Protein AF-A0A1Q5TG43-F1 (afdb_monomer_lite)

Organism: NCBI:txid1316194

Sequence (198 aa):
MADHHSARKNAQILLKHRVPKDLRLKLKHARAARGMLQDLEDDIRLFIRQWNDKQVFLASEGLADAPEIEAEDSEDEIVFVGRNGQMHDAPERVQKLQQMRAQMNLHHERDGEKMVFESLVEDRAAGFGRWLVHSIASYYGLHTWSVTVGEPARREAYVGFRPPVPGSRAGLVTHPTCRAEELIKPGEELPQPLYAQV

Structure (mmCIF, N/CA/C/O backbone):
data_AF-A0A1Q5TG43-F1
#
_entry.id   AF-A0A1Q5TG43-F1
#
loop_
_atom_site.group_PDB
_atom_site.id
_atom_site.type_symbol
_atom_site.label_atom_id
_atom_site.label_alt_id
_atom_site.label_comp_id
_atom_site.label_asym_id
_atom_site.label_entity_id
_atom_site.label_seq_id
_atom_site.pdbx_PDB_ins_code
_atom_site.Cartn_x
_atom_site.Cartn_y
_atom_site.Cartn_z
_atom_site.occupancy
_atom_site.B_iso_or_equiv
_atom_site.auth_seq_id
_atom_site.auth_comp_id
_atom_site.auth_asym_id
_atom_site.auth_atom_id
_atom_site.pdbx_PDB_model_num
ATOM 1 N N . MET A 1 1 ? 18.134 -1.522 39.279 1.00 44.28 1 MET A N 1
ATOM 2 C CA . MET A 1 1 ? 18.170 -2.842 38.614 1.00 44.28 1 MET A CA 1
ATOM 3 C C . MET A 1 1 ? 17.413 -2.697 37.301 1.00 44.28 1 MET A C 1
ATOM 5 O O . MET A 1 1 ? 16.195 -2.739 37.328 1.00 44.28 1 MET A O 1
ATOM 9 N N . ALA A 1 2 ? 18.103 -2.377 36.202 1.00 47.56 2 ALA A N 1
ATOM 10 C CA . ALA A 1 2 ? 17.472 -2.043 34.922 1.00 47.56 2 ALA A CA 1
ATOM 11 C C . ALA A 1 2 ? 17.477 -3.249 33.960 1.00 47.56 2 ALA A C 1
ATOM 13 O O . ALA A 1 2 ? 18.530 -3.723 33.544 1.00 47.56 2 ALA A O 1
ATOM 14 N N . ASP A 1 3 ? 16.278 -3.750 33.664 1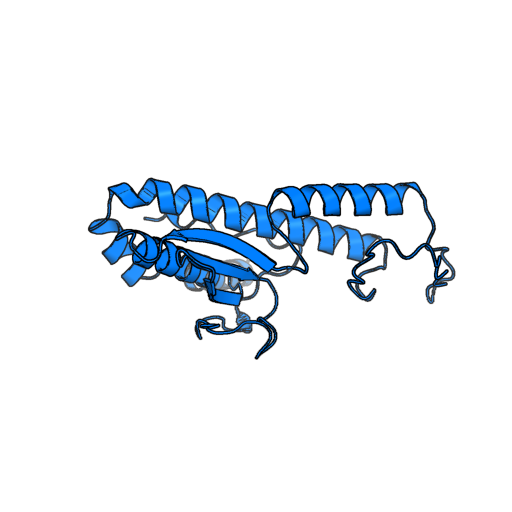.00 48.94 3 ASP A N 1
ATOM 15 C CA . ASP A 1 3 ? 15.778 -4.164 32.345 1.00 48.94 3 ASP A CA 1
ATOM 16 C C . ASP A 1 3 ? 16.579 -5.128 31.448 1.00 48.94 3 ASP A C 1
ATOM 18 O O . ASP A 1 3 ? 16.767 -4.890 30.252 1.00 48.94 3 ASP A O 1
ATOM 22 N N . HIS A 1 4 ? 16.893 -6.329 31.940 1.00 49.25 4 HIS A N 1
ATOM 23 C CA . HIS A 1 4 ? 17.279 -7.441 31.052 1.00 49.25 4 HIS A CA 1
ATOM 24 C C . HIS A 1 4 ? 16.138 -7.912 30.120 1.00 49.25 4 HIS A C 1
ATOM 26 O O . HIS A 1 4 ? 16.403 -8.485 29.059 1.00 49.25 4 HIS A O 1
ATOM 32 N N . HIS A 1 5 ? 14.873 -7.652 30.473 1.00 51.50 5 HIS A N 1
ATOM 33 C CA . HIS A 1 5 ? 13.710 -7.996 29.644 1.00 51.50 5 HIS A CA 1
ATOM 34 C C . HIS A 1 5 ? 13.526 -7.049 28.445 1.00 51.50 5 HIS A C 1
ATOM 36 O O . HIS A 1 5 ? 13.199 -7.510 27.350 1.00 51.50 5 HIS A O 1
ATOM 42 N N . SER A 1 6 ? 13.791 -5.748 28.621 1.00 54.06 6 SER A N 1
ATOM 43 C CA . SER A 1 6 ? 13.670 -4.745 27.551 1.00 54.06 6 SER A CA 1
ATOM 44 C C . SER A 1 6 ? 14.732 -4.948 26.465 1.00 54.06 6 SER A C 1
ATOM 46 O O . SER A 1 6 ? 14.420 -4.983 25.276 1.00 54.06 6 SER A O 1
ATOM 48 N N . ALA A 1 7 ? 15.981 -5.225 26.861 1.00 52.47 7 ALA A N 1
ATOM 49 C CA . ALA A 1 7 ? 17.076 -5.481 25.924 1.00 52.47 7 ALA A CA 1
ATOM 50 C C . ALA A 1 7 ? 16.848 -6.732 25.051 1.00 52.47 7 ALA A C 1
ATOM 52 O O . ALA A 1 7 ? 17.120 -6.707 23.851 1.00 52.47 7 ALA A O 1
ATOM 53 N N . ARG A 1 8 ? 16.301 -7.817 25.623 1.00 53.75 8 ARG A N 1
ATOM 54 C CA . ARG A 1 8 ? 15.957 -9.035 24.865 1.00 53.75 8 ARG A CA 1
ATOM 55 C C . ARG A 1 8 ? 14.797 -8.808 23.898 1.00 53.75 8 ARG A C 1
ATOM 57 O O . ARG A 1 8 ? 14.878 -9.258 22.759 1.00 53.75 8 ARG A O 1
ATOM 64 N N . LYS A 1 9 ? 13.756 -8.080 24.318 1.00 54.66 9 LYS A N 1
ATOM 65 C CA . LYS A 1 9 ? 12.625 -7.724 23.449 1.00 54.66 9 LYS A CA 1
ATOM 66 C C . LYS A 1 9 ? 13.090 -6.855 22.274 1.00 54.66 9 LYS A C 1
ATOM 68 O O . LYS A 1 9 ? 12.763 -7.163 21.134 1.00 54.66 9 LYS A O 1
ATOM 73 N N . ASN A 1 10 ? 13.942 -5.862 22.531 1.00 53.88 10 ASN A N 1
ATOM 74 C CA . ASN A 1 10 ? 14.525 -5.011 21.490 1.00 53.88 10 ASN A CA 1
ATOM 75 C C . ASN A 1 10 ? 15.431 -5.787 20.525 1.00 53.88 10 ASN A C 1
ATOM 77 O O . ASN A 1 10 ? 15.341 -5.587 19.318 1.00 53.88 10 ASN A O 1
ATOM 81 N N . ALA A 1 11 ? 16.257 -6.718 21.016 1.00 55.66 11 ALA A N 1
ATOM 82 C CA . ALA A 1 11 ? 17.076 -7.570 20.152 1.00 55.66 11 ALA A CA 1
ATOM 83 C C . ALA A 1 11 ? 16.222 -8.496 19.266 1.00 55.66 11 ALA A C 1
ATOM 85 O O . ALA A 1 11 ? 16.539 -8.689 18.093 1.00 55.66 11 ALA A O 1
ATOM 86 N N . GLN A 1 12 ? 15.115 -9.027 19.795 1.00 56.06 12 GLN A N 1
ATOM 87 C CA . GLN A 1 12 ? 14.171 -9.847 19.031 1.00 56.06 12 GLN A CA 1
ATOM 88 C C . GLN A 1 12 ? 13.462 -9.024 17.938 1.00 56.06 12 GLN A C 1
ATOM 90 O O . GLN A 1 12 ? 13.354 -9.486 16.805 1.00 56.06 12 GLN A O 1
ATOM 95 N N . ILE A 1 13 ? 13.038 -7.793 18.252 1.00 56.88 13 ILE A N 1
ATOM 96 C CA . ILE A 1 13 ? 12.419 -6.848 17.303 1.00 56.88 13 ILE A CA 1
ATOM 97 C C . ILE A 1 13 ? 13.417 -6.457 16.198 1.00 56.88 13 ILE A C 1
ATOM 99 O O . ILE A 1 13 ? 13.072 -6.464 15.018 1.00 56.88 13 ILE A O 1
ATOM 103 N N . LEU A 1 14 ? 14.679 -6.201 16.552 1.00 54.62 14 LEU A N 1
ATOM 104 C CA . LEU A 1 14 ? 15.734 -5.839 15.598 1.00 54.62 14 LEU A CA 1
ATOM 105 C C . LEU A 1 14 ? 16.080 -6.986 14.629 1.00 54.62 14 LEU A C 1
ATOM 107 O O . LEU A 1 14 ? 16.405 -6.747 13.467 1.00 54.62 14 LEU A O 1
ATOM 111 N N . LEU A 1 15 ? 16.009 -8.239 15.093 1.00 56.69 15 LEU A N 1
ATOM 112 C CA . LEU A 1 15 ? 16.184 -9.419 14.240 1.00 56.69 15 LEU A CA 1
ATOM 113 C C . LEU A 1 15 ? 14.967 -9.667 13.338 1.00 56.69 15 LEU A C 1
ATOM 115 O O . LEU A 1 15 ? 15.154 -10.115 12.207 1.00 56.69 15 LEU A O 1
ATOM 119 N N . LYS A 1 16 ? 13.756 -9.351 13.820 1.00 59.72 16 LYS A N 1
ATOM 120 C CA . LYS A 1 16 ? 12.493 -9.472 13.074 1.00 59.72 16 LYS A CA 1
ATOM 121 C C . LYS A 1 16 ? 12.422 -8.483 11.905 1.00 59.72 16 LYS A C 1
ATOM 123 O O . LYS A 1 16 ? 12.003 -8.851 10.817 1.00 59.72 16 LYS A O 1
ATOM 128 N N . HIS A 1 17 ? 12.916 -7.260 12.095 1.00 66.81 17 HIS A N 1
ATOM 129 C CA . HIS A 1 17 ? 12.795 -6.173 11.117 1.00 66.81 17 HIS A CA 1
ATOM 130 C C . HIS A 1 17 ? 14.121 -5.804 10.446 1.00 66.81 17 HIS A C 1
ATOM 132 O O . HIS A 1 17 ? 14.422 -4.627 10.229 1.00 66.81 17 HIS A O 1
ATOM 138 N N . ARG A 1 18 ? 14.917 -6.809 10.066 1.00 70.44 18 ARG A N 1
ATOM 139 C CA . ARG A 1 18 ? 16.134 -6.600 9.274 1.00 70.44 18 ARG A CA 1
ATOM 140 C C . ARG A 1 18 ? 15.826 -6.636 7.778 1.00 70.44 18 ARG A C 1
ATOM 142 O O . ARG A 1 18 ? 15.227 -7.592 7.296 1.00 70.44 18 ARG A O 1
ATOM 149 N N . VAL A 1 19 ? 16.333 -5.652 7.030 1.00 74.62 19 VAL A N 1
ATOM 150 C CA . VAL A 1 19 ? 16.238 -5.625 5.558 1.00 74.62 19 VAL A CA 1
ATOM 151 C C . VAL A 1 19 ? 16.707 -6.961 4.949 1.00 74.62 19 VAL A C 1
ATOM 153 O O . VAL A 1 19 ? 17.861 -7.358 5.188 1.00 74.62 19 VAL A O 1
ATOM 156 N N . PRO A 1 20 ? 15.884 -7.631 4.118 1.00 77.94 20 PRO A N 1
ATOM 157 C CA . PRO A 1 20 ? 16.289 -8.840 3.413 1.00 77.94 20 PRO A CA 1
ATOM 158 C C . PRO A 1 20 ? 17.569 -8.618 2.597 1.00 77.94 20 PRO A C 1
ATOM 160 O O . PRO A 1 20 ? 17.718 -7.615 1.893 1.00 77.94 20 PRO A O 1
ATOM 163 N N . LYS A 1 21 ? 18.517 -9.562 2.665 1.00 80.62 21 LYS A N 1
ATOM 164 C CA . LYS A 1 21 ? 19.795 -9.465 1.930 1.00 80.62 21 LYS A CA 1
ATOM 165 C C . LYS A 1 21 ? 19.571 -9.307 0.422 1.00 80.62 21 LYS A C 1
ATOM 167 O O . LYS A 1 21 ? 20.261 -8.512 -0.215 1.00 80.62 21 LYS A O 1
ATOM 172 N N . ASP A 1 22 ? 18.564 -9.993 -0.109 1.00 83.00 22 ASP A N 1
ATOM 173 C CA . ASP A 1 22 ? 18.189 -9.932 -1.523 1.00 83.00 22 ASP A CA 1
ATOM 174 C C . ASP A 1 22 ? 17.656 -8.552 -1.913 1.00 83.00 22 ASP A C 1
ATOM 176 O O . ASP A 1 22 ? 17.963 -8.059 -3.000 1.00 83.00 22 ASP A O 1
ATOM 180 N N . LEU A 1 23 ? 16.928 -7.890 -1.002 1.00 84.94 23 LEU A N 1
ATOM 181 C CA . LEU A 1 23 ? 16.441 -6.528 -1.203 1.00 84.94 23 LEU A CA 1
ATOM 182 C C . LEU A 1 23 ? 17.603 -5.544 -1.334 1.00 84.94 23 LEU A C 1
ATOM 184 O O . LEU A 1 23 ? 17.683 -4.797 -2.311 1.00 84.94 23 LEU A O 1
ATOM 188 N N . ARG A 1 24 ? 18.572 -5.628 -0.418 1.00 85.06 24 ARG A N 1
ATOM 189 C CA . ARG A 1 24 ? 19.799 -4.819 -0.473 1.00 85.06 24 ARG A CA 1
ATOM 190 C C . ARG A 1 24 ? 20.581 -5.052 -1.761 1.00 85.06 24 ARG A C 1
ATOM 192 O O . ARG A 1 24 ? 21.054 -4.100 -2.379 1.00 85.06 24 ARG A O 1
ATOM 199 N N . LEU A 1 25 ? 20.730 -6.314 -2.167 1.00 86.38 25 LEU A N 1
ATOM 200 C CA . LEU A 1 25 ? 21.485 -6.663 -3.364 1.00 86.38 25 LEU A CA 1
ATOM 201 C C . LEU A 1 25 ? 20.807 -6.124 -4.626 1.00 86.38 25 LEU A C 1
ATOM 203 O O . LEU A 1 25 ? 21.481 -5.537 -5.469 1.00 86.38 25 LEU A O 1
ATOM 207 N N . LYS A 1 26 ? 19.486 -6.269 -4.757 1.00 85.00 26 LYS A N 1
ATOM 208 C CA . LYS A 1 26 ? 18.746 -5.756 -5.917 1.00 85.00 26 LYS A CA 1
ATOM 209 C C . LYS A 1 26 ? 18.767 -4.228 -5.987 1.00 85.00 26 LYS A C 1
ATOM 211 O O . LYS A 1 26 ? 19.055 -3.688 -7.052 1.00 85.00 26 LYS A O 1
ATOM 216 N N . LEU A 1 27 ? 18.590 -3.529 -4.865 1.00 87.62 27 LEU A N 1
ATOM 217 C CA . LEU A 1 27 ? 18.658 -2.060 -4.822 1.00 87.62 27 LEU A CA 1
ATOM 218 C C . LEU A 1 27 ? 20.062 -1.513 -5.102 1.00 87.62 27 LEU A C 1
ATOM 220 O O . LEU A 1 27 ? 20.199 -0.453 -5.708 1.00 87.62 27 LEU A O 1
ATOM 224 N N . LYS A 1 28 ? 21.121 -2.250 -4.737 1.00 86.50 28 LYS A N 1
ATOM 225 C CA . LYS A 1 28 ? 22.499 -1.881 -5.102 1.00 86.50 28 LYS A CA 1
ATOM 226 C C . LYS A 1 28 ? 22.678 -1.776 -6.622 1.00 86.50 28 LYS A C 1
ATOM 228 O O . LYS A 1 28 ? 23.398 -0.887 -7.077 1.00 86.50 28 LYS A O 1
ATOM 233 N N . HIS A 1 29 ? 22.044 -2.673 -7.379 1.00 84.12 29 HIS A N 1
ATOM 234 C CA . HIS A 1 29 ? 22.082 -2.682 -8.844 1.00 84.12 29 HIS A CA 1
ATOM 235 C C . HIS A 1 29 ? 21.059 -1.713 -9.455 1.00 84.12 29 HIS A C 1
ATOM 237 O O . HIS A 1 29 ? 21.318 -1.133 -10.504 1.00 84.12 29 HIS A O 1
ATOM 243 N N . ALA A 1 30 ? 19.934 -1.485 -8.775 1.00 85.75 30 ALA A N 1
ATOM 244 C CA . ALA A 1 30 ? 18.850 -0.608 -9.204 1.00 85.75 30 ALA A CA 1
ATOM 245 C C . ALA A 1 30 ? 18.806 0.695 -8.384 1.00 85.75 30 ALA A C 1
ATOM 247 O O . ALA A 1 30 ? 17.798 1.012 -7.759 1.00 85.75 30 ALA A O 1
ATOM 248 N N . ARG A 1 31 ? 19.897 1.474 -8.378 1.00 81.31 31 ARG A N 1
ATOM 249 C CA . ARG A 1 31 ? 19.995 2.695 -7.546 1.00 81.31 31 ARG A CA 1
ATOM 250 C C . ARG A 1 31 ? 18.899 3.725 -7.831 1.00 81.31 31 ARG A C 1
ATOM 252 O O . ARG A 1 31 ? 18.431 4.372 -6.901 1.00 81.31 31 ARG A O 1
ATOM 259 N N . ALA A 1 32 ? 18.473 3.842 -9.090 1.00 85.62 32 ALA A N 1
ATOM 260 C CA . ALA A 1 32 ? 17.374 4.720 -9.499 1.00 85.62 32 ALA A CA 1
ATOM 261 C C . ALA A 1 32 ? 16.020 4.308 -8.892 1.00 85.62 32 ALA A C 1
ATOM 263 O O . ALA A 1 32 ? 15.125 5.133 -8.767 1.00 85.62 32 ALA A O 1
ATOM 264 N N . ALA A 1 33 ? 15.880 3.053 -8.459 1.00 87.94 33 ALA A N 1
ATOM 265 C CA . ALA A 1 33 ? 14.658 2.543 -7.855 1.00 87.94 33 ALA A CA 1
ATOM 266 C C . ALA A 1 33 ? 14.552 2.822 -6.345 1.00 87.94 33 ALA A C 1
ATOM 268 O O . ALA A 1 33 ? 13.583 2.408 -5.718 1.00 87.94 33 ALA A O 1
ATOM 269 N N . ARG A 1 34 ? 15.523 3.528 -5.745 1.00 89.44 34 ARG A N 1
ATOM 270 C CA . ARG A 1 34 ? 15.420 3.971 -4.345 1.00 89.44 34 ARG A CA 1
ATOM 271 C C . ARG A 1 34 ? 14.262 4.945 -4.125 1.00 89.44 34 ARG A C 1
ATOM 273 O O . ARG A 1 34 ? 13.611 4.833 -3.097 1.00 89.44 34 ARG A O 1
ATOM 280 N N . GLY A 1 35 ? 13.987 5.830 -5.089 1.00 92.88 35 GLY A N 1
ATOM 281 C CA . GLY A 1 35 ? 12.808 6.704 -5.043 1.00 92.88 35 GLY A CA 1
ATOM 282 C C . GLY A 1 35 ? 11.520 5.883 -5.025 1.00 92.88 35 GLY A C 1
ATOM 283 O O . GLY A 1 35 ? 10.748 5.981 -4.088 1.00 92.88 35 GLY A O 1
ATOM 284 N N . MET A 1 36 ? 11.392 4.936 -5.961 1.00 93.31 36 MET A N 1
ATOM 285 C CA . MET A 1 36 ? 10.253 4.012 -6.003 1.00 93.31 36 MET A CA 1
ATOM 286 C C . MET A 1 36 ? 10.084 3.209 -4.702 1.00 93.31 36 MET A C 1
ATOM 288 O O . MET A 1 36 ? 8.962 3.000 -4.265 1.00 93.31 36 MET A O 1
ATOM 292 N N . LEU A 1 37 ? 11.172 2.752 -4.069 1.00 93.88 37 LEU A N 1
ATOM 293 C CA . LEU A 1 37 ? 11.087 2.104 -2.755 1.00 93.88 37 LEU A CA 1
ATOM 294 C C . LEU A 1 37 ? 10.498 3.043 -1.708 1.00 93.88 37 LEU A C 1
ATOM 296 O O . LEU A 1 37 ? 9.620 2.616 -0.970 1.00 93.88 37 LEU A O 1
ATOM 300 N N . GLN A 1 38 ? 10.998 4.275 -1.636 1.00 94.94 38 GLN A N 1
ATOM 301 C CA . GLN A 1 38 ? 10.514 5.257 -0.678 1.00 94.94 38 GLN A CA 1
ATOM 302 C C . GLN A 1 38 ? 9.027 5.548 -0.901 1.00 94.94 38 GLN A C 1
ATOM 304 O O . GLN A 1 38 ? 8.255 5.413 0.039 1.00 94.94 38 GLN A O 1
ATOM 309 N N . ASP A 1 39 ? 8.623 5.840 -2.138 1.00 95.62 39 ASP A N 1
ATOM 310 C CA . ASP A 1 39 ? 7.237 6.178 -2.472 1.00 95.62 39 ASP A CA 1
ATOM 311 C C . ASP A 1 39 ? 6.271 5.032 -2.123 1.00 95.62 39 ASP A C 1
ATOM 313 O O . ASP A 1 39 ? 5.258 5.241 -1.457 1.00 95.62 39 ASP A O 1
ATOM 317 N N . LEU A 1 40 ? 6.611 3.796 -2.517 1.00 95.75 40 LEU A N 1
ATOM 318 C CA . LEU A 1 40 ? 5.787 2.618 -2.224 1.00 95.75 40 LEU A CA 1
ATOM 319 C C . LEU A 1 40 ? 5.749 2.293 -0.728 1.00 95.75 40 LEU A C 1
ATOM 321 O O . LEU A 1 40 ? 4.728 1.848 -0.207 1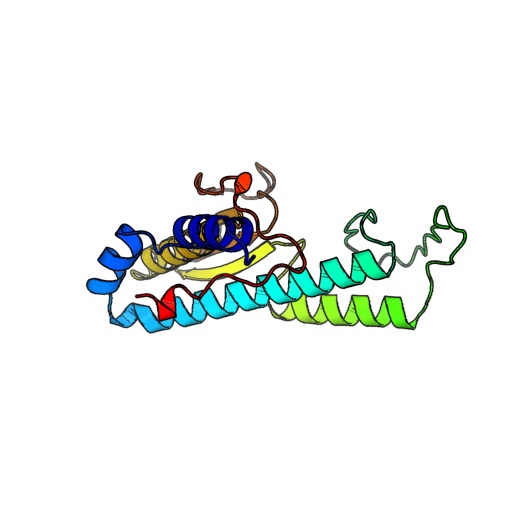.00 95.75 40 LEU A O 1
ATOM 325 N N . GLU A 1 41 ? 6.871 2.463 -0.031 1.00 95.81 41 GLU A N 1
ATOM 326 C CA . GLU A 1 41 ? 6.936 2.202 1.399 1.00 95.81 41 GLU A CA 1
ATOM 327 C C . GLU A 1 41 ? 6.175 3.253 2.205 1.00 95.81 41 GLU A C 1
ATOM 329 O O . GLU A 1 41 ? 5.453 2.884 3.130 1.00 95.81 41 GLU A O 1
ATOM 334 N N . ASP A 1 42 ? 6.288 4.532 1.856 1.00 96.12 42 ASP A N 1
ATOM 335 C CA . ASP A 1 42 ? 5.549 5.607 2.515 1.00 96.12 42 ASP A CA 1
ATOM 336 C C . ASP A 1 42 ? 4.034 5.423 2.339 1.00 96.12 42 ASP A C 1
ATOM 338 O O . ASP A 1 42 ? 3.292 5.567 3.314 1.00 96.12 42 ASP A O 1
ATOM 342 N N . ASP A 1 43 ? 3.575 5.001 1.156 1.00 95.75 43 ASP A N 1
ATOM 343 C CA . ASP A 1 43 ? 2.163 4.686 0.902 1.00 95.75 43 ASP A CA 1
ATOM 344 C C . ASP A 1 43 ? 1.675 3.469 1.717 1.00 95.75 43 ASP A C 1
ATOM 346 O O . ASP A 1 43 ? 0.629 3.529 2.368 1.00 95.75 43 ASP A O 1
ATOM 350 N N . ILE A 1 44 ? 2.461 2.385 1.796 1.00 95.12 44 ILE A N 1
ATOM 351 C CA . ILE A 1 44 ? 2.132 1.227 2.654 1.00 95.12 44 ILE A CA 1
ATOM 352 C C . ILE A 1 44 ? 2.123 1.618 4.139 1.00 95.12 44 ILE A C 1
ATOM 354 O O . ILE A 1 44 ? 1.272 1.167 4.904 1.00 95.12 44 ILE A O 1
ATOM 358 N N . ARG A 1 45 ? 3.057 2.458 4.588 1.00 94.38 45 ARG A N 1
ATOM 359 C CA . ARG A 1 45 ? 3.095 2.916 5.985 1.00 94.38 45 ARG A CA 1
ATOM 360 C C . ARG A 1 45 ? 1.905 3.807 6.313 1.00 94.38 45 ARG A C 1
ATOM 362 O O . ARG A 1 45 ? 1.383 3.713 7.424 1.00 94.38 45 ARG A O 1
ATOM 369 N N . LEU A 1 46 ? 1.485 4.659 5.378 1.00 93.94 46 LEU A N 1
ATOM 370 C CA . LEU A 1 46 ? 0.283 5.474 5.521 1.00 93.94 46 LEU A CA 1
ATOM 371 C C . LEU A 1 46 ? -0.954 4.585 5.675 1.00 93.94 46 LEU A C 1
ATOM 373 O O . LEU A 1 46 ? -1.696 4.768 6.638 1.00 93.94 46 LEU A O 1
ATOM 377 N N . PHE A 1 47 ? -1.099 3.578 4.815 1.00 94.00 47 PHE A N 1
ATOM 378 C CA . PHE A 1 47 ? -2.155 2.569 4.909 1.00 94.00 47 PHE A CA 1
ATOM 379 C C . PHE A 1 47 ? -2.198 1.894 6.282 1.00 94.00 47 PHE A C 1
ATOM 381 O O . PHE A 1 47 ? -3.251 1.824 6.917 1.00 94.00 47 PHE A O 1
ATOM 388 N N . ILE A 1 48 ? -1.042 1.452 6.797 1.00 92.56 48 ILE A N 1
ATOM 389 C CA . ILE A 1 48 ? -1.007 0.788 8.104 1.00 92.56 48 ILE A CA 1
ATOM 390 C C . ILE A 1 48 ? -1.438 1.734 9.227 1.00 92.56 48 ILE A C 1
ATOM 392 O O . ILE A 1 48 ? -2.156 1.321 10.136 1.00 92.56 48 ILE A O 1
ATOM 396 N N . ARG A 1 49 ? -1.031 3.007 9.169 1.00 91.56 49 ARG A N 1
ATOM 397 C CA . ARG A 1 49 ? -1.433 4.013 10.163 1.00 91.56 49 ARG A CA 1
ATOM 398 C C . ARG A 1 49 ? -2.934 4.270 10.131 1.00 91.56 49 ARG A C 1
ATOM 400 O O . ARG A 1 49 ? -3.561 4.189 11.178 1.00 91.56 49 ARG A O 1
ATOM 407 N N . GLN A 1 50 ? -3.505 4.511 8.951 1.00 90.62 50 GLN A N 1
ATOM 408 C CA . GLN A 1 50 ? -4.943 4.765 8.806 1.00 90.62 50 GLN A CA 1
ATOM 409 C C . GLN A 1 50 ? -5.773 3.581 9.313 1.00 90.62 50 GLN A C 1
ATOM 411 O O . GLN A 1 50 ? -6.740 3.763 10.057 1.00 90.62 50 GLN A O 1
ATOM 416 N N . TRP A 1 51 ? -5.350 2.358 8.985 1.00 89.50 51 TRP A N 1
ATOM 417 C CA . TRP A 1 51 ? -6.001 1.157 9.492 1.00 89.50 51 TRP A CA 1
ATOM 418 C C . TRP A 1 51 ? -5.862 1.022 11.014 1.00 89.50 51 TRP A C 1
ATOM 420 O O . TRP A 1 51 ? -6.858 0.773 11.691 1.00 89.50 51 TRP A O 1
ATOM 430 N N . ASN A 1 52 ? -4.670 1.250 11.576 1.00 89.44 52 ASN A N 1
ATOM 431 C CA . ASN A 1 52 ? -4.455 1.226 13.025 1.00 89.44 52 ASN A CA 1
ATOM 432 C C . ASN A 1 52 ? -5.332 2.255 13.751 1.00 89.44 52 ASN A C 1
ATOM 434 O O . ASN A 1 52 ? -5.974 1.903 14.739 1.00 89.44 52 ASN A O 1
ATOM 438 N N . ASP A 1 53 ? -5.404 3.490 13.253 1.00 89.00 53 ASP A N 1
ATOM 439 C CA . ASP A 1 53 ? -6.224 4.554 13.836 1.00 89.00 53 ASP A CA 1
ATOM 440 C C . ASP A 1 53 ? -7.711 4.171 13.827 1.00 89.00 53 ASP A C 1
ATOM 442 O O . ASP A 1 53 ? -8.412 4.351 14.827 1.00 89.00 53 ASP A O 1
ATOM 446 N N . LYS A 1 54 ? -8.187 3.563 12.730 1.00 87.06 54 LYS A N 1
ATOM 447 C CA . LYS A 1 54 ? -9.543 3.001 12.635 1.00 87.06 54 LYS A CA 1
ATOM 448 C C . LYS A 1 54 ? -9.772 1.904 13.670 1.00 87.06 54 LYS A C 1
ATOM 450 O O . LYS A 1 54 ? -10.789 1.938 14.357 1.00 87.06 54 LYS A O 1
ATOM 455 N N . GLN A 1 55 ? -8.856 0.947 13.803 1.00 87.25 55 GLN A N 1
ATOM 456 C CA . GLN A 1 55 ? -9.003 -0.157 14.756 1.00 87.25 55 GLN A CA 1
ATOM 457 C C . GLN A 1 55 ? -8.995 0.327 16.210 1.00 87.25 55 GLN A C 1
ATOM 459 O O . GLN A 1 55 ? -9.813 -0.121 17.012 1.00 87.25 55 GLN A O 1
ATOM 464 N N . VAL A 1 56 ? -8.121 1.279 16.549 1.00 87.50 56 VAL A N 1
ATOM 465 C CA . VAL A 1 56 ? -8.078 1.892 17.886 1.00 87.50 56 VAL A CA 1
ATOM 466 C C . VAL A 1 56 ? -9.378 2.638 18.181 1.00 87.50 56 VAL A C 1
ATOM 468 O O . VAL A 1 56 ? -9.926 2.490 19.271 1.00 87.50 56 VAL A O 1
ATOM 471 N N . PHE A 1 57 ? -9.905 3.385 17.207 1.00 86.44 57 PHE A N 1
ATOM 472 C CA . PHE A 1 57 ? -11.181 4.081 17.352 1.00 86.44 57 PHE A CA 1
ATOM 473 C C . PHE A 1 57 ? -12.360 3.110 17.536 1.00 86.44 57 PHE A C 1
ATOM 475 O O . PHE A 1 57 ? -13.182 3.294 18.431 1.00 86.44 57 PHE A O 1
ATOM 482 N N . LEU A 1 58 ? -12.430 2.038 16.743 1.00 84.38 58 LEU A N 1
ATOM 483 C CA . LEU A 1 58 ? -13.465 1.010 16.903 1.00 84.38 58 LEU A CA 1
ATOM 484 C C . LEU A 1 58 ? -13.381 0.335 18.276 1.00 84.38 58 LEU A C 1
ATOM 486 O O . LEU A 1 58 ? -14.408 0.125 18.921 1.00 84.38 58 LEU A O 1
ATOM 490 N N . ALA A 1 59 ? -12.172 0.051 18.761 1.00 83.94 59 ALA A N 1
ATOM 491 C CA . ALA A 1 59 ? -11.972 -0.511 20.091 1.00 83.94 59 ALA A CA 1
ATOM 492 C C . ALA A 1 59 ? -12.409 0.450 21.208 1.00 83.94 59 ALA A C 1
ATOM 494 O O . ALA A 1 59 ? -13.074 0.010 22.147 1.00 83.94 59 ALA A O 1
ATOM 495 N N . SER A 1 60 ? -12.097 1.750 21.107 1.00 83.44 60 SER A N 1
ATOM 496 C CA . SER A 1 60 ? -12.515 2.738 22.114 1.00 83.44 60 SER A CA 1
ATOM 497 C C . SER A 1 60 ? -14.031 2.928 22.170 1.00 83.44 60 SER A C 1
ATOM 499 O O . SER A 1 60 ? -14.572 3.187 23.239 1.00 83.44 60 SER A O 1
ATOM 501 N N . GLU A 1 61 ? -14.717 2.753 21.040 1.00 81.94 61 GLU A N 1
ATOM 502 C CA . GLU A 1 61 ? -16.177 2.851 20.937 1.00 81.94 61 GLU A CA 1
ATOM 503 C C . GLU A 1 61 ? -16.909 1.531 21.253 1.00 81.94 61 GLU A C 1
ATOM 505 O O . GLU A 1 61 ? -18.128 1.454 21.104 1.00 81.94 61 GLU A O 1
ATOM 510 N N . GLY A 1 62 ? -16.194 0.475 21.668 1.00 75.50 62 GLY A N 1
ATOM 511 C CA . GLY A 1 62 ? -16.791 -0.837 21.955 1.00 75.50 62 GLY A CA 1
ATOM 512 C C . GLY A 1 62 ? -17.305 -1.577 20.712 1.00 75.50 62 GLY A C 1
ATOM 513 O O . GLY A 1 62 ? -18.118 -2.489 20.826 1.00 75.50 62 GLY A O 1
ATOM 514 N N . LEU A 1 63 ? -16.828 -1.189 19.528 1.00 74.31 63 LEU A N 1
ATOM 515 C CA . LEU A 1 63 ? -17.198 -1.712 18.211 1.00 74.31 63 LEU A CA 1
ATOM 516 C C . LEU A 1 63 ? -16.145 -2.671 17.631 1.00 74.31 63 LEU A C 1
ATOM 518 O O . LEU A 1 63 ? -16.190 -2.983 16.446 1.00 74.31 63 LEU A O 1
ATOM 522 N N . ALA A 1 64 ? -15.195 -3.148 18.439 1.00 70.12 64 ALA A N 1
ATOM 523 C CA . ALA A 1 64 ? -14.139 -4.057 17.979 1.00 70.12 64 ALA A CA 1
ATOM 524 C C . ALA A 1 64 ? -14.683 -5.367 17.375 1.00 70.12 64 ALA A C 1
ATOM 526 O O . ALA A 1 64 ? -14.093 -5.895 16.437 1.00 70.12 64 ALA A O 1
ATOM 527 N N . ASP A 1 65 ? -15.811 -5.861 17.896 1.00 63.72 65 ASP A N 1
ATOM 528 C CA . ASP A 1 65 ? -16.467 -7.093 17.437 1.00 63.72 65 ASP A CA 1
ATOM 529 C C . ASP A 1 65 ? -17.552 -6.834 16.379 1.00 63.72 65 ASP A C 1
ATOM 531 O O . ASP A 1 65 ? -18.196 -7.774 15.904 1.00 63.72 65 ASP A O 1
ATOM 535 N N . ALA 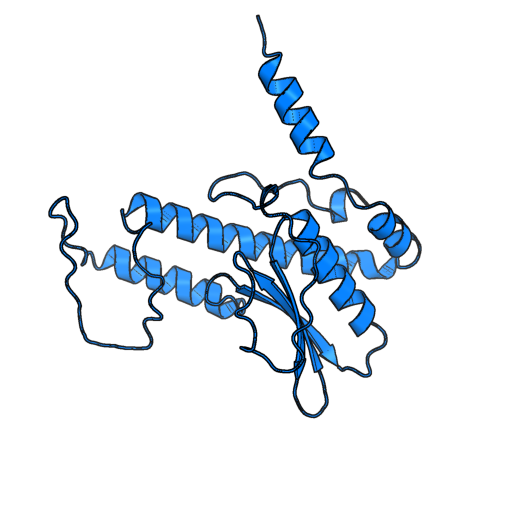A 1 66 ? -17.804 -5.567 16.029 1.00 64.06 66 ALA A N 1
ATOM 536 C CA . ALA A 1 66 ? -18.780 -5.247 15.003 1.00 64.06 66 ALA A CA 1
ATOM 537 C C . ALA A 1 66 ? -18.251 -5.752 13.652 1.00 64.06 66 ALA A C 1
ATOM 539 O O . ALA A 1 66 ? -17.100 -5.460 13.308 1.00 64.06 66 ALA A O 1
ATOM 540 N N . PRO A 1 67 ? -19.059 -6.498 12.875 1.00 58.78 67 PRO A N 1
ATOM 541 C CA . PRO A 1 67 ? -18.648 -6.876 11.536 1.00 58.78 67 PRO A CA 1
ATOM 542 C C . PRO A 1 67 ? -18.288 -5.607 10.756 1.00 58.78 67 PRO A C 1
ATOM 544 O O . PRO A 1 67 ? -18.961 -4.580 10.885 1.00 58.78 67 PRO A O 1
ATOM 547 N N . GLU A 1 68 ? -17.218 -5.663 9.957 1.00 59.00 68 GLU A N 1
ATOM 548 C CA . GLU A 1 68 ? -16.942 -4.638 8.947 1.00 59.00 68 GLU A CA 1
ATOM 549 C C . GLU A 1 68 ? -18.033 -4.749 7.877 1.00 59.00 68 GLU A C 1
ATOM 551 O O . GLU A 1 68 ? -17.824 -5.314 6.814 1.00 59.00 68 GLU A O 1
ATOM 556 N N . ILE A 1 69 ? -19.246 -4.304 8.207 1.00 48.81 69 ILE A N 1
ATOM 557 C CA . ILE A 1 69 ? -20.357 -4.263 7.273 1.00 48.81 69 ILE A CA 1
ATOM 558 C C . ILE A 1 69 ? -20.021 -3.152 6.285 1.00 48.81 69 ILE A C 1
ATOM 560 O O . ILE A 1 69 ? -19.876 -1.980 6.665 1.00 48.81 69 ILE A O 1
ATOM 564 N N . GLU A 1 70 ? -19.878 -3.552 5.026 1.00 47.56 70 GLU A N 1
ATOM 565 C CA . GLU A 1 70 ? -20.005 -2.692 3.861 1.00 47.56 70 GLU A CA 1
ATOM 566 C C . GLU A 1 70 ? -21.363 -1.996 3.972 1.00 47.56 70 GLU A C 1
ATOM 568 O O . GLU A 1 70 ? -22.400 -2.545 3.617 1.00 47.56 70 GLU A O 1
ATOM 573 N N . ALA A 1 71 ? -21.386 -0.801 4.562 1.00 44.59 71 ALA A N 1
ATOM 574 C CA . ALA A 1 71 ? -22.559 0.055 4.498 1.00 44.59 71 ALA A CA 1
ATOM 575 C C . ALA A 1 71 ? -22.571 0.685 3.104 1.00 44.59 71 ALA A C 1
ATOM 577 O O . ALA A 1 71 ? -22.275 1.868 2.935 1.00 44.59 71 ALA A O 1
ATOM 578 N N . GLU A 1 72 ? -22.822 -0.148 2.098 1.00 42.16 72 GLU A N 1
ATOM 579 C CA . GLU A 1 72 ? -23.363 0.305 0.833 1.00 42.16 72 GLU A CA 1
ATOM 580 C C . GLU A 1 72 ? -24.811 0.695 1.133 1.00 42.16 72 GLU A C 1
ATOM 582 O O . GLU A 1 72 ? -25.692 -0.155 1.207 1.00 42.16 72 GLU A O 1
ATOM 587 N N . ASP A 1 73 ? -24.988 1.969 1.490 1.00 43.31 73 ASP A N 1
ATOM 588 C CA . ASP A 1 73 ? -26.246 2.722 1.420 1.00 43.31 73 ASP A CA 1
ATOM 589 C C . ASP A 1 73 ? -27.519 1.940 1.800 1.00 43.31 73 ASP A C 1
ATOM 591 O O . ASP A 1 73 ? -28.525 1.975 1.103 1.00 43.31 73 ASP A O 1
ATOM 595 N N . SER A 1 74 ? -27.473 1.176 2.892 1.00 41.97 74 SER A N 1
ATOM 596 C CA . SER A 1 74 ? -28.657 0.519 3.437 1.00 41.97 74 SER A CA 1
ATOM 597 C C . SER A 1 74 ? -29.160 1.376 4.587 1.00 41.97 74 SER A C 1
ATOM 599 O O . SER A 1 74 ? -28.619 1.360 5.689 1.00 41.97 74 SER A O 1
ATOM 601 N N . GLU A 1 75 ? -30.189 2.154 4.277 1.00 44.97 75 GLU A N 1
ATOM 602 C CA . GLU A 1 75 ? -31.024 2.992 5.149 1.00 44.97 75 GLU A CA 1
ATOM 603 C C . GLU A 1 75 ? -31.782 2.211 6.250 1.00 44.97 75 GLU A C 1
ATOM 605 O O . GLU A 1 75 ? -32.521 2.796 7.043 1.00 44.97 75 GLU A O 1
ATOM 610 N N . ASP A 1 76 ? -31.548 0.903 6.366 1.00 47.78 76 ASP A N 1
ATOM 611 C CA . ASP A 1 76 ? -32.042 0.069 7.456 1.00 47.78 76 ASP A CA 1
ATOM 612 C C . ASP A 1 76 ? -31.174 0.272 8.713 1.00 47.78 76 ASP A C 1
ATOM 614 O O . ASP A 1 76 ? -30.162 -0.397 8.934 1.00 47.78 76 ASP A O 1
ATOM 618 N N . GLU A 1 77 ? -31.572 1.229 9.554 1.00 52.75 77 GLU A N 1
ATOM 619 C CA . GLU A 1 77 ? -30.984 1.499 10.871 1.00 52.75 77 GLU A CA 1
ATOM 620 C C . GLU A 1 77 ? -31.173 0.292 11.807 1.00 52.75 77 GLU A C 1
ATOM 622 O O . GLU A 1 77 ? -32.164 0.156 12.529 1.00 52.75 77 GLU A O 1
ATOM 627 N N . ILE A 1 78 ? -30.212 -0.633 11.800 1.00 56.09 78 ILE A N 1
ATOM 628 C CA . ILE A 1 78 ? -30.182 -1.733 12.763 1.00 56.09 78 ILE A CA 1
ATOM 629 C C . ILE A 1 78 ? -29.636 -1.195 14.093 1.00 56.09 78 ILE A C 1
ATOM 631 O O . ILE A 1 78 ? -28.425 -1.149 14.317 1.00 56.09 78 ILE A O 1
ATOM 635 N N . VAL A 1 79 ? -30.543 -0.815 14.997 1.00 57.28 79 VAL A N 1
ATOM 636 C CA . VAL A 1 79 ? -30.243 -0.409 16.382 1.00 57.28 79 VAL A CA 1
ATOM 637 C C . VAL A 1 79 ? -29.729 -1.611 17.182 1.00 57.28 79 VAL A C 1
ATOM 639 O O . VAL A 1 79 ? -30.484 -2.356 17.813 1.00 57.28 79 VAL A O 1
ATOM 642 N N . PHE A 1 80 ? -28.417 -1.836 17.159 1.00 53.16 80 PHE A N 1
ATOM 643 C CA . PHE A 1 80 ? -27.791 -2.803 18.055 1.00 53.16 80 PHE A CA 1
ATOM 644 C C . PHE A 1 80 ? -27.681 -2.198 19.452 1.00 53.16 80 PHE A C 1
ATOM 646 O O . PHE A 1 80 ? -26.931 -1.255 19.684 1.00 53.16 80 PHE A O 1
ATOM 653 N N . VAL A 1 81 ? -28.408 -2.768 20.412 1.00 56.47 81 VAL A N 1
ATOM 654 C CA . VAL A 1 81 ? -28.193 -2.486 21.833 1.00 56.47 81 VAL A CA 1
ATOM 655 C C . VAL A 1 81 ? -27.034 -3.365 22.302 1.00 56.47 81 VAL A C 1
ATOM 657 O O . VAL A 1 81 ? -27.160 -4.589 22.368 1.00 56.47 81 VAL A O 1
ATOM 660 N N . GLY A 1 82 ? -25.878 -2.766 22.593 1.00 56.78 82 GLY A N 1
ATOM 661 C CA . GLY A 1 82 ? -24.734 -3.509 23.124 1.00 56.78 82 GLY A CA 1
ATOM 662 C C . GLY A 1 82 ? -25.050 -4.153 24.483 1.00 56.78 82 GLY A C 1
ATOM 663 O O . GLY A 1 82 ? -25.940 -3.701 25.205 1.00 56.78 82 GLY A O 1
ATOM 664 N N . ARG A 1 83 ? -24.265 -5.166 24.891 1.00 57.16 83 ARG A N 1
ATOM 665 C CA . ARG A 1 83 ? -24.372 -5.864 26.200 1.00 57.16 83 ARG A CA 1
ATOM 666 C C . ARG A 1 83 ? -24.376 -4.934 27.429 1.00 57.16 83 ARG A C 1
ATOM 668 O O . ARG A 1 83 ? -24.795 -5.362 28.499 1.00 57.16 83 ARG A O 1
ATOM 675 N N . ASN A 1 84 ? -23.953 -3.678 27.263 1.00 58.97 84 ASN A N 1
ATOM 676 C CA . ASN A 1 84 ? -23.871 -2.659 28.312 1.00 58.97 84 ASN A CA 1
ATOM 677 C C . ASN A 1 84 ? -24.967 -1.573 28.206 1.00 58.97 84 ASN A C 1
ATOM 679 O O . ASN A 1 84 ? -24.909 -0.589 28.937 1.00 58.97 84 ASN A O 1
ATOM 683 N N . GLY A 1 85 ? -25.940 -1.709 27.296 1.00 56.12 85 GLY A N 1
ATOM 684 C CA . GLY A 1 85 ? -27.084 -0.794 27.185 1.00 56.12 85 GLY A CA 1
ATOM 685 C C . GLY A 1 85 ? -26.778 0.595 26.610 1.00 56.12 85 GLY A C 1
ATOM 686 O O . GLY A 1 85 ? -27.618 1.483 26.719 1.00 56.12 85 GLY A O 1
ATOM 687 N N . GLN A 1 86 ? -25.603 0.813 26.010 1.00 58.22 86 GLN A N 1
ATOM 688 C CA . GLN A 1 86 ? -25.321 2.062 25.299 1.00 58.22 86 GLN A CA 1
ATOM 689 C C . GLN A 1 86 ? -25.929 2.023 23.891 1.00 58.22 86 GLN A C 1
ATOM 691 O O . GLN A 1 86 ? -25.694 1.070 23.147 1.00 58.22 86 GLN A O 1
ATOM 696 N N . MET A 1 87 ? -26.717 3.049 23.547 1.00 56.09 87 MET A N 1
ATOM 697 C CA . MET A 1 87 ? -27.231 3.247 22.187 1.00 56.09 87 MET A CA 1
ATOM 698 C C . MET A 1 87 ? -26.057 3.494 21.239 1.00 56.09 87 MET A C 1
ATOM 700 O O . MET A 1 87 ? -25.148 4.269 21.552 1.00 56.09 87 MET A O 1
ATOM 704 N N . HIS A 1 88 ? -26.057 2.818 20.092 1.00 59.94 88 HIS A N 1
ATOM 705 C CA . HIS A 1 88 ? -24.968 2.921 19.126 1.00 59.94 88 HIS A CA 1
ATOM 706 C C . HIS A 1 88 ? -25.020 4.202 18.265 1.00 59.94 88 HIS A C 1
ATOM 708 O O . HIS A 1 88 ? -24.025 4.507 17.600 1.00 59.94 88 HIS A O 1
ATOM 714 N N . ASP A 1 89 ? -26.086 5.002 18.386 1.00 59.56 89 ASP A N 1
ATOM 715 C CA . ASP A 1 89 ? -26.470 6.066 17.442 1.00 59.56 89 ASP A CA 1
ATOM 716 C C . ASP A 1 89 ? -25.984 7.468 17.837 1.00 59.56 89 ASP A C 1
ATOM 718 O O . ASP A 1 89 ? -26.704 8.459 17.728 1.00 59.56 89 ASP A O 1
ATOM 722 N N . ALA A 1 90 ? -24.743 7.594 18.313 1.00 69.38 90 ALA A N 1
ATOM 723 C CA . ALA A 1 90 ? -24.156 8.920 18.486 1.00 69.38 90 ALA A CA 1
ATOM 724 C C . ALA A 1 90 ? -23.845 9.519 17.093 1.00 69.38 90 ALA A C 1
ATOM 726 O O . ALA A 1 90 ? -22.969 8.992 16.397 1.00 69.38 90 ALA A O 1
ATOM 727 N N . PRO A 1 91 ? -24.491 10.621 16.662 1.00 76.00 91 PRO A N 1
ATOM 728 C CA . PRO A 1 91 ? -24.309 11.168 15.312 1.00 76.00 91 PRO A CA 1
ATOM 729 C C . PRO A 1 91 ? -22.855 11.587 15.038 1.00 76.00 91 PRO A C 1
ATOM 731 O O . PRO A 1 91 ? -22.352 11.407 13.930 1.00 76.00 91 PRO A O 1
ATOM 734 N N . GLU A 1 92 ? -22.138 12.058 16.063 1.00 81.44 92 GLU A N 1
ATOM 735 C CA . GLU A 1 92 ? -20.709 12.388 15.977 1.00 81.44 92 GLU A CA 1
ATOM 736 C C . GLU A 1 92 ? -19.841 11.160 15.661 1.00 81.44 92 GLU A C 1
ATOM 738 O O . GLU A 1 92 ? -18.900 11.241 14.867 1.00 81.44 92 GLU A O 1
ATOM 743 N N . ARG A 1 93 ? -20.174 9.995 16.235 1.00 78.94 93 ARG A N 1
ATOM 744 C CA . ARG A 1 93 ? -19.473 8.729 15.975 1.00 78.94 93 ARG A CA 1
ATOM 745 C C . ARG A 1 93 ? -19.668 8.294 14.528 1.00 78.94 93 ARG A C 1
ATOM 747 O O . ARG A 1 93 ? -18.691 7.949 13.863 1.00 78.94 93 ARG A O 1
ATOM 754 N N . VAL A 1 94 ? -20.911 8.317 14.044 1.00 79.69 94 VAL A N 1
ATOM 755 C CA . VAL A 1 94 ? -21.246 7.952 12.659 1.00 79.69 94 VAL A CA 1
ATOM 756 C C . VAL A 1 94 ? -20.509 8.867 11.684 1.00 79.69 94 VAL A C 1
ATOM 758 O O . VAL A 1 94 ? -19.838 8.380 10.773 1.00 79.69 94 VAL A O 1
ATOM 761 N N . GLN A 1 95 ? -20.539 10.180 11.924 1.00 85.00 95 GLN A N 1
ATOM 762 C CA . GLN A 1 95 ? -19.844 11.157 11.091 1.00 85.00 95 GLN A CA 1
ATOM 763 C C . GLN A 1 95 ? -18.326 10.926 11.073 1.00 85.00 95 GLN A C 1
ATOM 765 O O . GLN A 1 95 ? -17.709 10.957 10.007 1.00 85.00 95 GLN A O 1
ATOM 770 N N . LYS A 1 96 ? -17.713 10.634 12.225 1.00 85.81 96 LYS A N 1
ATOM 771 C CA . LYS A 1 96 ? -16.279 10.329 12.308 1.00 85.81 96 LYS A CA 1
ATOM 772 C C . LYS A 1 96 ? -15.914 9.048 11.552 1.00 85.81 96 LYS A C 1
ATOM 774 O O . LYS A 1 96 ? -14.939 9.049 10.803 1.00 85.81 96 LYS A O 1
ATOM 779 N N . LEU A 1 97 ? -16.707 7.979 11.671 1.00 83.94 97 LEU A N 1
ATOM 780 C CA . LEU A 1 97 ? -16.500 6.748 10.893 1.00 83.94 97 LEU A CA 1
ATOM 781 C C . LEU A 1 97 ? -16.631 6.992 9.388 1.00 83.94 97 LEU A C 1
ATOM 783 O O . LEU A 1 97 ? -15.825 6.475 8.614 1.00 83.94 97 LEU A O 1
ATOM 787 N N . GLN A 1 98 ? -17.612 7.793 8.969 1.00 85.19 98 GLN A N 1
ATOM 788 C CA . GLN A 1 98 ? -17.785 8.183 7.569 1.00 85.19 98 GLN A CA 1
ATOM 789 C C . GLN A 1 98 ? -16.586 8.984 7.052 1.00 85.19 98 GLN A C 1
ATOM 791 O O . GLN A 1 98 ? -16.089 8.686 5.969 1.00 85.19 98 GLN A O 1
ATOM 796 N N . GLN A 1 99 ? -16.068 9.940 7.831 1.00 87.38 99 GLN A N 1
ATOM 797 C CA . GLN A 1 99 ? -14.869 10.705 7.473 1.00 87.38 99 GLN A CA 1
ATOM 798 C C . GLN A 1 99 ? -13.641 9.800 7.307 1.00 87.38 99 GLN A C 1
ATOM 800 O O . GLN A 1 99 ? -12.948 9.894 6.296 1.00 87.38 99 GLN A O 1
ATOM 805 N N . MET A 1 100 ? -13.405 8.880 8.250 1.00 86.44 100 MET A N 1
ATOM 806 C CA . MET A 1 100 ? -12.294 7.923 8.159 1.00 86.44 100 MET A CA 1
ATOM 807 C C . MET A 1 100 ? -12.434 7.010 6.932 1.00 86.44 100 MET A C 1
ATOM 809 O O . MET A 1 100 ? -11.459 6.774 6.224 1.00 86.44 100 MET A O 1
ATOM 813 N N . ARG A 1 101 ? -13.650 6.529 6.632 1.00 83.38 101 ARG A N 1
ATOM 814 C CA . ARG A 1 101 ? -13.933 5.729 5.425 1.00 83.38 101 ARG A CA 1
ATOM 815 C C . ARG A 1 101 ? -13.701 6.517 4.142 1.00 83.38 101 ARG A C 1
ATOM 817 O O . ARG A 1 101 ? -13.070 6.000 3.227 1.00 83.38 101 ARG A O 1
ATOM 824 N N . ALA A 1 102 ? -14.179 7.757 4.077 1.00 85.62 102 ALA A N 1
ATOM 825 C CA . ALA A 1 102 ? -13.966 8.623 2.924 1.00 85.62 102 ALA A CA 1
ATOM 826 C C . ALA A 1 102 ? -12.469 8.851 2.676 1.00 85.62 102 ALA A C 1
ATOM 828 O O . ALA A 1 102 ? -12.019 8.746 1.538 1.00 85.62 102 ALA A O 1
ATOM 829 N N . GLN A 1 103 ? -11.690 9.081 3.737 1.00 86.81 103 GLN A N 1
ATOM 830 C CA . GLN A 1 103 ? -10.242 9.237 3.644 1.00 86.81 103 GLN A CA 1
ATOM 831 C C . GLN A 1 103 ? -9.551 7.971 3.113 1.00 86.81 103 GLN A C 1
ATOM 833 O O . GLN A 1 103 ? -8.781 8.065 2.164 1.00 86.81 103 GLN A O 1
ATOM 838 N N . MET A 1 104 ? -9.869 6.793 3.654 1.00 85.25 104 MET A N 1
ATOM 839 C CA . MET A 1 104 ? -9.326 5.513 3.173 1.00 85.25 104 MET A CA 1
ATOM 840 C C . MET A 1 104 ? -9.687 5.246 1.699 1.00 85.25 104 MET A C 1
ATOM 842 O O . MET A 1 104 ? -8.836 4.859 0.896 1.00 85.25 104 MET A O 1
ATOM 846 N N . ASN A 1 105 ? -10.930 5.537 1.300 1.00 83.75 105 ASN A N 1
ATOM 847 C CA . ASN A 1 105 ? -11.388 5.360 -0.080 1.00 83.75 105 ASN A CA 1
ATOM 848 C C . ASN A 1 105 ? -10.595 6.218 -1.082 1.00 83.75 105 ASN A C 1
ATOM 850 O O . ASN A 1 105 ? -10.328 5.751 -2.190 1.00 83.75 105 ASN A O 1
ATOM 854 N N . LEU A 1 106 ? -10.172 7.433 -0.701 1.00 84.62 106 LEU A N 1
ATOM 855 C CA . LEU A 1 106 ? -9.304 8.280 -1.537 1.00 84.62 106 LEU A CA 1
ATOM 856 C C . LEU A 1 106 ? -7.941 7.630 -1.818 1.00 84.62 106 LEU A C 1
ATOM 858 O O . LEU A 1 106 ? -7.313 7.922 -2.833 1.00 84.62 106 LEU A O 1
ATOM 862 N N . HIS A 1 107 ? -7.493 6.739 -0.936 1.00 82.81 107 HIS A N 1
ATOM 863 C CA . HIS A 1 107 ? -6.218 6.039 -1.030 1.00 82.81 107 HIS A CA 1
ATOM 864 C C . HIS A 1 107 ? -6.334 4.623 -1.623 1.00 82.81 107 HIS A C 1
ATOM 866 O O . HIS A 1 107 ? -5.358 3.872 -1.572 1.00 82.81 107 HIS A O 1
ATOM 872 N N . HIS A 1 108 ? -7.479 4.265 -2.222 1.00 83.00 108 HIS A N 1
ATOM 873 C CA . HIS A 1 108 ? -7.774 2.917 -2.740 1.00 83.00 108 HIS A CA 1
ATOM 874 C C . HIS A 1 108 ? -7.709 1.822 -1.664 1.00 83.00 108 HIS A C 1
ATOM 876 O O . HIS A 1 108 ? -7.296 0.692 -1.936 1.00 83.00 108 HIS A O 1
ATOM 882 N N . GLU A 1 109 ? -8.105 2.165 -0.440 1.00 87.12 109 GLU A N 1
ATOM 883 C CA . GLU A 1 109 ? -8.131 1.258 0.704 1.00 87.12 109 GLU A CA 1
ATOM 884 C C . GLU A 1 109 ? -9.566 0.778 0.924 1.00 87.12 109 GLU A C 1
ATOM 886 O O . GLU A 1 109 ? -10.471 1.585 1.137 1.00 87.12 109 GLU A O 1
ATOM 891 N N . ARG A 1 110 ? -9.788 -0.536 0.858 1.00 80.50 110 ARG A N 1
ATOM 892 C CA . ARG A 1 110 ? -11.096 -1.174 1.071 1.00 80.50 110 ARG A CA 1
ATOM 893 C C . ARG A 1 110 ? -10.913 -2.419 1.917 1.00 80.50 110 ARG A C 1
ATOM 895 O O . ARG A 1 110 ? -9.947 -3.130 1.718 1.00 80.50 110 ARG A O 1
ATOM 902 N N . ASP A 1 111 ? -11.773 -2.654 2.901 1.00 77.25 111 ASP A N 1
ATOM 903 C CA . ASP A 1 111 ? -11.827 -3.912 3.679 1.00 77.25 111 ASP A CA 1
ATOM 904 C C . ASP A 1 111 ? -10.503 -4.390 4.308 1.00 77.25 111 ASP A C 1
ATOM 906 O O . ASP A 1 111 ? -10.277 -5.579 4.543 1.00 77.25 111 ASP A O 1
ATOM 910 N N . GLY A 1 112 ? -9.608 -3.445 4.615 1.00 85.25 112 GLY A N 1
ATOM 911 C CA . GLY A 1 112 ? -8.277 -3.753 5.137 1.00 85.25 112 GLY A CA 1
ATOM 912 C C . GLY A 1 112 ? -7.308 -4.288 4.078 1.00 85.25 112 GLY A C 1
ATOM 913 O O . GLY A 1 112 ? -6.309 -4.913 4.436 1.00 85.25 112 GLY A O 1
ATOM 914 N N . GLU A 1 113 ? -7.578 -4.032 2.803 1.00 91.00 113 GLU A N 1
ATOM 915 C CA . GLU A 1 113 ? -6.687 -4.209 1.662 1.00 91.00 113 GLU A CA 1
ATOM 916 C C . GLU A 1 113 ? -6.503 -2.901 0.876 1.00 91.00 113 GLU A C 1
ATOM 918 O O . GLU A 1 113 ? -7.310 -1.976 0.949 1.00 91.00 113 GLU A O 1
ATOM 923 N N . LYS A 1 114 ? -5.404 -2.812 0.129 1.00 93.50 114 LYS A N 1
ATOM 924 C CA . LYS A 1 114 ? -5.028 -1.638 -0.658 1.00 93.50 114 LYS A CA 1
ATOM 925 C C . LYS A 1 114 ? -4.318 -2.044 -1.938 1.00 93.50 114 LYS A C 1
ATOM 927 O O . LYS A 1 114 ? -3.418 -2.887 -1.907 1.00 93.50 114 LYS A O 1
ATOM 932 N N . MET A 1 115 ? -4.680 -1.406 -3.050 1.00 93.44 115 MET A N 1
ATOM 933 C CA . MET A 1 115 ? -3.885 -1.439 -4.281 1.00 93.44 115 MET A CA 1
ATOM 934 C C . MET A 1 115 ? -2.722 -0.454 -4.158 1.00 93.44 115 MET A C 1
ATOM 936 O O . MET A 1 115 ? -2.942 0.741 -3.999 1.00 93.44 115 MET A O 1
ATOM 940 N N . VAL A 1 116 ? -1.492 -0.952 -4.235 1.00 95.19 116 VAL A N 1
ATOM 941 C CA . VAL A 1 116 ? -0.280 -0.146 -3.996 1.00 95.19 116 VAL A CA 1
ATOM 942 C C . VAL A 1 116 ? 0.479 0.135 -5.290 1.00 95.19 116 VAL A C 1
ATOM 944 O O . VAL A 1 116 ? 1.224 1.104 -5.395 1.00 95.19 116 VAL A O 1
ATOM 947 N N . PHE A 1 117 ? 0.328 -0.727 -6.293 1.00 95.12 117 PHE A N 1
ATOM 948 C CA . PHE A 1 117 ? 1.068 -0.600 -7.540 1.00 95.12 117 PHE A CA 1
ATOM 949 C C . PHE A 1 117 ? 0.232 -1.053 -8.725 1.00 95.12 117 PHE A C 1
ATOM 951 O O . PHE A 1 117 ? -0.414 -2.097 -8.664 1.00 95.12 117 PHE A O 1
ATOM 958 N N . GLU A 1 118 ? 0.340 -0.301 -9.814 1.00 94.75 118 GLU A N 1
ATOM 959 C CA . GLU A 1 118 ? -0.245 -0.590 -11.115 1.00 94.75 118 GLU A CA 1
ATOM 960 C C . GLU A 1 118 ? 0.794 -0.262 -12.196 1.00 94.75 118 GLU A C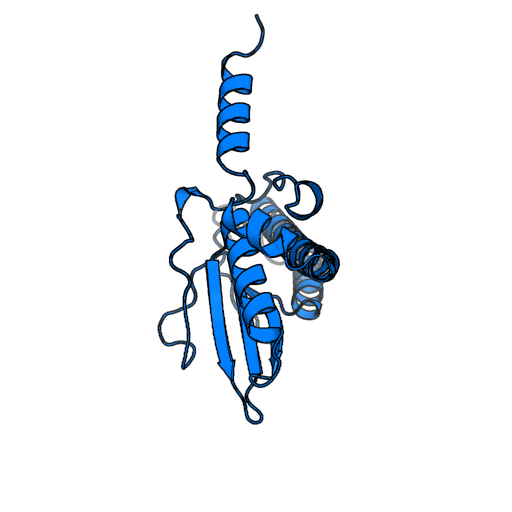 1
ATOM 962 O O . GLU A 1 118 ? 1.439 0.787 -12.160 1.00 94.75 118 GLU A O 1
ATOM 967 N N . SER A 1 119 ? 0.977 -1.153 -13.168 1.00 94.12 119 SER A N 1
ATOM 968 C CA . SER A 1 119 ? 1.736 -0.849 -14.385 1.00 94.12 119 SER A CA 1
ATOM 969 C C . SER A 1 119 ? 1.282 -1.728 -15.550 1.00 94.12 119 SER A C 1
ATOM 971 O O . SER A 1 119 ? 0.721 -2.802 -15.345 1.00 94.12 119 SER A O 1
ATOM 973 N N . LEU A 1 120 ? 1.525 -1.301 -16.788 1.00 92.88 120 LEU A N 1
ATOM 974 C CA . LEU A 1 120 ? 1.248 -2.110 -17.976 1.00 92.88 120 LEU A CA 1
ATOM 975 C C . LEU A 1 120 ? 2.079 -3.401 -17.959 1.00 92.88 120 LEU A C 1
ATOM 977 O O . LEU A 1 120 ? 3.226 -3.422 -17.516 1.00 92.88 120 LEU A O 1
ATOM 981 N N . VAL A 1 121 ? 1.528 -4.495 -18.488 1.00 89.12 121 VAL A N 1
ATOM 982 C CA . VAL A 1 121 ? 2.257 -5.774 -18.590 1.00 89.12 121 VAL A CA 1
ATOM 983 C C . VAL A 1 121 ? 3.533 -5.649 -19.431 1.00 89.12 121 VAL A C 1
ATOM 985 O O . VAL A 1 121 ? 4.512 -6.344 -19.150 1.00 89.12 121 VAL A O 1
ATOM 988 N N . GLU A 1 122 ? 3.527 -4.762 -20.426 1.00 89.00 122 GLU A N 1
ATOM 989 C CA . GLU A 1 122 ? 4.650 -4.508 -21.335 1.00 89.00 122 GLU A CA 1
ATOM 990 C C . GLU A 1 122 ? 5.762 -3.654 -20.710 1.00 89.00 122 GLU A C 1
ATOM 992 O O . GLU A 1 122 ? 6.882 -3.622 -21.225 1.00 89.00 122 GLU A O 1
ATOM 997 N N . ASP A 1 123 ? 5.493 -2.981 -19.588 1.00 92.44 123 ASP A N 1
ATOM 998 C CA . ASP A 1 123 ? 6.499 -2.168 -18.920 1.00 92.44 123 ASP A CA 1
ATOM 999 C C . ASP A 1 123 ? 7.574 -3.056 -18.273 1.00 92.44 123 ASP A C 1
ATOM 1001 O O . ASP A 1 123 ? 7.326 -3.922 -17.425 1.00 92.44 123 ASP A O 1
ATOM 1005 N N . ARG A 1 124 ? 8.828 -2.789 -18.646 1.00 86.44 124 ARG A N 1
ATOM 1006 C CA . ARG A 1 124 ? 10.006 -3.481 -18.121 1.00 86.44 124 ARG A CA 1
ATOM 1007 C C . ARG A 1 124 ? 10.146 -3.305 -16.606 1.00 86.44 124 ARG A C 1
ATOM 1009 O O . ARG A 1 124 ? 10.666 -4.208 -15.944 1.00 86.44 124 ARG A O 1
ATOM 1016 N N . ALA A 1 125 ? 9.694 -2.178 -16.051 1.00 87.19 125 ALA A N 1
ATOM 1017 C CA . ALA A 1 125 ? 9.755 -1.902 -14.617 1.00 87.19 125 ALA A CA 1
ATOM 1018 C C . ALA A 1 125 ? 8.628 -2.583 -13.816 1.00 87.19 125 ALA A C 1
ATOM 1020 O O . ALA A 1 125 ? 8.805 -2.819 -12.617 1.00 87.19 125 ALA A O 1
ATOM 1021 N N . ALA A 1 126 ? 7.530 -3.006 -14.458 1.00 89.31 126 ALA A N 1
ATOM 1022 C CA . ALA A 1 126 ? 6.361 -3.589 -13.788 1.00 89.31 126 ALA A CA 1
ATOM 1023 C C . ALA A 1 126 ? 6.696 -4.830 -12.948 1.00 89.31 126 ALA A C 1
ATOM 1025 O O . ALA A 1 126 ? 6.173 -5.031 -11.850 1.00 89.31 126 ALA A O 1
ATOM 1026 N N . GLY A 1 127 ? 7.603 -5.679 -13.445 1.00 90.19 127 GLY A N 1
ATOM 1027 C CA . GLY A 1 127 ? 8.062 -6.857 -12.706 1.00 90.19 127 GLY A CA 1
ATOM 1028 C C . GLY A 1 127 ? 8.826 -6.499 -11.428 1.00 90.19 127 GLY A C 1
ATOM 1029 O O . GLY A 1 127 ? 8.656 -7.165 -10.404 1.00 90.19 127 GLY A O 1
ATOM 1030 N N . PHE A 1 128 ? 9.643 -5.443 -11.483 1.00 91.06 128 PHE A N 1
ATOM 1031 C CA . PHE A 1 128 ? 10.422 -4.972 -10.342 1.00 91.06 128 PHE A CA 1
ATOM 1032 C C . PHE A 1 128 ? 9.536 -4.281 -9.303 1.00 91.06 128 PHE A C 1
ATOM 1034 O O . PHE A 1 128 ? 9.636 -4.627 -8.129 1.00 91.06 128 PHE A O 1
ATOM 1041 N N . GLY A 1 129 ? 8.636 -3.386 -9.729 1.00 93.06 129 GLY A N 1
ATOM 1042 C CA . GLY A 1 129 ? 7.699 -2.693 -8.836 1.00 93.06 129 GLY A CA 1
ATOM 1043 C C . GLY A 1 129 ? 6.831 -3.670 -8.042 1.00 93.06 129 GLY A C 1
ATOM 1044 O O . GLY A 1 129 ? 6.818 -3.637 -6.814 1.00 93.06 129 GLY A O 1
ATOM 1045 N N . ARG A 1 130 ? 6.227 -4.655 -8.716 1.00 93.00 130 ARG A N 1
ATOM 1046 C CA . ARG A 1 130 ? 5.468 -5.730 -8.054 1.00 93.00 130 ARG A CA 1
ATOM 1047 C C . ARG A 1 130 ? 6.306 -6.512 -7.038 1.00 93.00 130 ARG A C 1
ATOM 1049 O O . ARG A 1 130 ? 5.855 -6.785 -5.929 1.00 93.00 130 ARG A O 1
ATOM 1056 N N . TRP A 1 131 ? 7.532 -6.889 -7.404 1.00 92.12 131 TRP A N 1
ATOM 1057 C CA . TRP A 1 131 ? 8.431 -7.579 -6.475 1.00 92.12 131 TRP A CA 1
ATOM 1058 C C . TRP A 1 131 ? 8.785 -6.704 -5.258 1.00 92.12 131 TRP A C 1
ATOM 1060 O O . TRP A 1 131 ? 8.929 -7.226 -4.149 1.00 92.12 131 TRP A O 1
ATOM 1070 N N . LEU A 1 132 ? 8.890 -5.387 -5.446 1.00 93.69 132 LEU A N 1
ATOM 1071 C CA . LEU A 1 132 ? 9.165 -4.434 -4.379 1.00 93.69 132 LEU A CA 1
ATOM 1072 C C . LEU A 1 132 ? 7.996 -4.351 -3.395 1.00 93.69 132 LEU A C 1
ATOM 1074 O O . LEU A 1 132 ? 8.227 -4.505 -2.200 1.00 93.69 132 LEU A O 1
ATOM 1078 N N . VAL A 1 133 ? 6.758 -4.246 -3.890 1.00 94.94 133 VAL A N 1
ATOM 1079 C CA . VAL A 1 133 ? 5.542 -4.293 -3.057 1.00 94.94 133 VAL A CA 1
ATOM 1080 C C . VAL A 1 133 ? 5.513 -5.557 -2.203 1.00 94.94 133 VAL A C 1
ATOM 1082 O O . VAL A 1 133 ? 5.375 -5.464 -0.988 1.00 94.94 133 VAL A O 1
ATOM 1085 N N . HIS A 1 134 ? 5.733 -6.735 -2.797 1.00 92.19 134 HIS A N 1
ATOM 1086 C CA . HIS A 1 134 ? 5.761 -7.988 -2.033 1.00 92.19 134 HIS A CA 1
ATOM 1087 C C . HIS A 1 134 ? 6.854 -8.004 -0.953 1.00 92.19 134 HIS A C 1
ATOM 1089 O O . HIS A 1 134 ? 6.650 -8.543 0.138 1.00 92.19 134 HIS A O 1
ATOM 1095 N N . SER A 1 135 ? 8.014 -7.413 -1.249 1.00 91.38 135 SER A N 1
ATOM 1096 C CA . SER A 1 135 ? 9.139 -7.334 -0.312 1.00 91.38 135 SER A CA 1
ATOM 1097 C C . SER A 1 135 ? 8.837 -6.397 0.860 1.00 91.38 135 SER A C 1
ATOM 1099 O O . SER A 1 135 ? 9.116 -6.754 2.004 1.00 91.38 135 SER A O 1
ATOM 1101 N N . ILE A 1 136 ? 8.238 -5.232 0.589 1.00 92.44 136 ILE A N 1
ATOM 1102 C CA . ILE A 1 136 ? 7.823 -4.265 1.613 1.00 92.44 136 ILE A CA 1
ATOM 1103 C C . ILE A 1 136 ? 6.690 -4.853 2.464 1.00 92.44 136 ILE A C 1
ATOM 1105 O O . ILE A 1 136 ? 6.774 -4.849 3.687 1.00 92.44 136 ILE A O 1
ATOM 1109 N N . ALA A 1 137 ? 5.666 -5.436 1.837 1.00 91.88 137 ALA A N 1
ATOM 1110 C CA . ALA A 1 137 ? 4.549 -6.063 2.540 1.00 91.88 137 ALA A CA 1
ATOM 1111 C C . ALA A 1 137 ? 5.022 -7.167 3.494 1.00 91.88 137 ALA A C 1
ATOM 1113 O O . ALA A 1 137 ? 4.630 -7.186 4.656 1.00 91.88 137 ALA A O 1
ATOM 1114 N N . SER A 1 138 ? 5.940 -8.026 3.034 1.00 88.62 138 SER A N 1
ATOM 1115 C CA . SER A 1 138 ? 6.531 -9.072 3.878 1.00 88.62 138 SER A CA 1
ATOM 1116 C C . SER A 1 138 ? 7.291 -8.486 5.074 1.00 88.62 138 SER A C 1
ATOM 1118 O O . SER A 1 138 ? 7.228 -9.043 6.160 1.00 88.62 138 SER A O 1
ATOM 1120 N N . TYR A 1 139 ? 7.978 -7.350 4.906 1.00 88.56 139 TYR A N 1
ATOM 1121 C CA . TYR A 1 139 ? 8.705 -6.684 5.994 1.00 88.56 139 TYR A CA 1
ATOM 1122 C C . TYR A 1 139 ? 7.789 -6.157 7.109 1.00 88.56 139 TYR A C 1
ATOM 1124 O O . TYR A 1 139 ? 8.149 -6.208 8.287 1.00 88.56 139 TYR A O 1
ATOM 1132 N N . TYR A 1 140 ? 6.608 -5.669 6.729 1.00 88.88 140 TYR A N 1
ATOM 1133 C CA . TYR A 1 140 ? 5.576 -5.196 7.653 1.00 88.88 140 TYR A CA 1
ATOM 1134 C C . TYR A 1 140 ? 4.593 -6.297 8.081 1.00 88.88 140 TYR A C 1
ATOM 1136 O O . TYR A 1 140 ? 3.625 -6.009 8.779 1.00 88.88 140 TYR A O 1
ATOM 1144 N N . GLY A 1 141 ? 4.814 -7.550 7.673 1.00 87.94 141 GLY A N 1
ATOM 1145 C CA . GLY A 1 141 ? 3.931 -8.663 8.022 1.00 87.94 141 GLY A CA 1
ATOM 1146 C C . GLY A 1 141 ? 2.530 -8.567 7.408 1.00 87.94 141 GLY A C 1
ATOM 1147 O O . GLY A 1 141 ? 1.591 -9.126 7.962 1.00 87.94 141 GLY A O 1
ATOM 1148 N N . LEU A 1 142 ? 2.369 -7.860 6.287 1.00 90.25 142 LEU A N 1
ATOM 1149 C CA . LEU A 1 142 ? 1.103 -7.767 5.559 1.00 90.25 142 LEU A CA 1
ATOM 1150 C C . LEU A 1 142 ? 0.933 -8.944 4.597 1.00 90.25 142 LEU A C 1
ATOM 1152 O O . LEU A 1 142 ? 1.904 -9.431 4.009 1.00 90.25 142 LEU A O 1
ATOM 1156 N N . HIS A 1 143 ? -0.315 -9.348 4.367 1.00 90.81 143 HI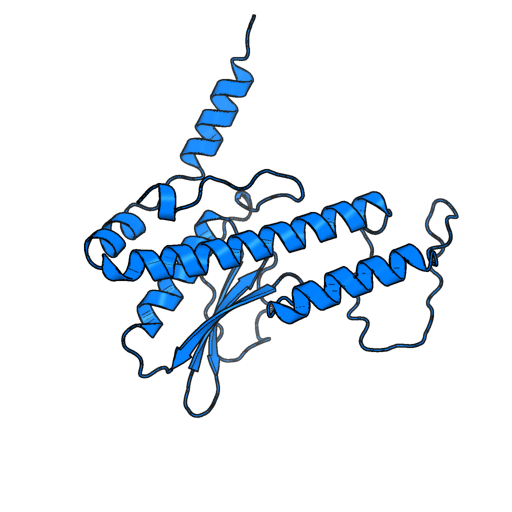S A N 1
ATOM 1157 C CA . HIS A 1 143 ? -0.676 -10.195 3.237 1.00 90.81 143 HIS A CA 1
ATOM 1158 C C . HIS A 1 143 ? -0.448 -9.455 1.927 1.00 90.81 143 HIS A C 1
ATOM 1160 O O . HIS A 1 143 ? -0.648 -8.247 1.842 1.00 90.81 143 HIS A O 1
ATOM 1166 N N . THR A 1 144 ? -0.009 -10.171 0.893 1.00 92.69 144 THR A N 1
ATOM 1167 C CA . THR A 1 144 ? 0.249 -9.560 -0.409 1.00 92.69 144 THR A CA 1
ATOM 1168 C C . THR A 1 144 ? -0.033 -10.512 -1.558 1.00 92.69 144 THR A C 1
ATOM 1170 O O . THR A 1 144 ? 0.239 -11.717 -1.500 1.00 92.69 144 THR A O 1
ATOM 1173 N N . TRP A 1 145 ? -0.590 -9.951 -2.623 1.00 93.00 145 TRP A N 1
ATOM 1174 C CA . TRP A 1 145 ? -0.928 -10.664 -3.840 1.00 93.00 145 TRP A CA 1
ATOM 1175 C C . TRP A 1 145 ? -0.824 -9.740 -5.043 1.00 93.00 145 TRP A C 1
ATOM 1177 O O . TRP A 1 145 ? -0.746 -8.519 -4.925 1.00 93.00 145 TRP A O 1
ATOM 1187 N N . SER A 1 146 ? -0.772 -10.347 -6.217 1.00 91.62 146 SER A N 1
ATOM 1188 C CA . SER A 1 146 ? -0.757 -9.622 -7.480 1.00 91.62 146 SER A CA 1
ATOM 1189 C C . SER A 1 146 ? -1.731 -10.255 -8.451 1.00 91.62 146 SER A C 1
ATOM 1191 O O . SER A 1 146 ? -1.946 -11.469 -8.402 1.00 91.62 146 SER A O 1
ATOM 1193 N N . VAL A 1 147 ? -2.310 -9.429 -9.311 1.00 91.94 147 VAL A N 1
ATOM 1194 C CA . VAL A 1 147 ? -3.280 -9.841 -10.325 1.00 91.94 147 VAL A CA 1
ATOM 1195 C C . VAL A 1 147 ? -2.897 -9.170 -11.638 1.00 91.94 147 VAL A C 1
ATOM 1197 O O . VAL A 1 147 ? -2.268 -8.113 -11.653 1.00 91.94 147 VAL A O 1
ATOM 1200 N N . THR A 1 148 ? -3.201 -9.826 -12.753 1.00 91.38 148 THR A N 1
ATOM 1201 C CA . THR A 1 148 ? -3.139 -9.195 -14.071 1.00 91.38 148 THR A CA 1
ATOM 1202 C C . THR A 1 148 ? -4.558 -9.046 -14.591 1.00 91.38 148 THR A C 1
ATOM 1204 O O . THR A 1 148 ? -5.267 -10.046 -14.681 1.00 91.38 148 THR A O 1
ATOM 1207 N N . VAL A 1 149 ? -4.970 -7.819 -14.898 1.00 89.62 149 VAL A N 1
ATOM 1208 C CA . VAL A 1 149 ? -6.350 -7.489 -15.278 1.00 89.62 149 VAL A CA 1
ATOM 1209 C C . VAL A 1 149 ? -6.395 -6.587 -16.513 1.00 89.62 149 VAL A C 1
ATOM 1211 O O . VAL A 1 149 ? -5.427 -5.894 -16.825 1.00 89.62 149 VAL A O 1
ATOM 1214 N N . GLY A 1 150 ? -7.546 -6.576 -17.188 1.00 86.69 150 GLY A N 1
ATOM 1215 C CA . GLY A 1 150 ? -7.890 -5.598 -18.224 1.00 86.69 150 GLY A CA 1
ATOM 1216 C C . GLY A 1 150 ? -7.319 -5.853 -19.624 1.00 86.69 150 GLY A C 1
ATOM 1217 O O . GLY A 1 150 ? -6.530 -6.768 -19.856 1.00 86.69 150 GLY A O 1
ATOM 1218 N N . GLU A 1 151 ? -7.746 -4.995 -20.554 1.00 85.75 151 GLU A N 1
ATOM 1219 C CA . GLU A 1 151 ? -7.253 -4.888 -21.929 1.00 85.75 151 GLU A CA 1
ATOM 1220 C C . GLU A 1 151 ? -7.094 -3.386 -22.272 1.00 85.75 151 GLU A C 1
ATOM 1222 O O . GLU A 1 151 ? -8.098 -2.675 -22.339 1.00 85.75 151 GLU A O 1
ATOM 1227 N N . PRO A 1 152 ? -5.863 -2.843 -22.409 1.00 87.00 152 PRO A N 1
ATOM 1228 C CA . PRO A 1 152 ? -4.577 -3.537 -22.358 1.00 87.00 152 PRO A CA 1
ATOM 1229 C C . PRO A 1 152 ? -4.250 -4.065 -20.956 1.00 87.00 152 PRO A C 1
ATOM 1231 O O . PRO A 1 152 ? -4.616 -3.462 -19.947 1.00 87.00 152 PRO A O 1
ATOM 1234 N N . ALA A 1 153 ? -3.542 -5.194 -20.909 1.00 91.00 153 ALA A N 1
ATOM 1235 C CA . ALA A 1 153 ? -3.269 -5.907 -19.670 1.00 91.00 153 ALA A CA 1
ATOM 1236 C C . ALA A 1 153 ? -2.379 -5.093 -18.713 1.00 91.00 153 ALA A C 1
ATOM 1238 O O . ALA A 1 153 ? -1.309 -4.596 -19.087 1.00 91.00 153 ALA A O 1
ATOM 1239 N N . ARG A 1 154 ? -2.806 -5.007 -17.452 1.00 92.62 154 ARG A N 1
ATOM 1240 C CA . ARG A 1 154 ? -2.154 -4.278 -16.355 1.00 92.62 154 ARG A CA 1
ATOM 1241 C C . ARG A 1 154 ? -1.814 -5.232 -15.222 1.00 92.62 154 ARG A C 1
ATOM 1243 O O . ARG A 1 154 ? -2.570 -6.151 -14.926 1.00 92.62 154 ARG A O 1
ATOM 1250 N N . ARG A 1 155 ? -0.654 -5.034 -14.607 1.00 91.88 155 ARG A N 1
ATOM 1251 C CA . ARG A 1 155 ? -0.188 -5.739 -13.414 1.00 91.88 155 ARG A CA 1
ATOM 1252 C C . ARG A 1 155 ? -0.474 -4.885 -12.201 1.00 91.88 155 ARG A C 1
ATOM 1254 O O . ARG A 1 155 ? 0.078 -3.796 -12.073 1.00 91.88 155 ARG A O 1
ATOM 1261 N N . GLU A 1 156 ? -1.243 -5.446 -11.291 1.00 93.94 156 GLU A N 1
ATOM 1262 C CA . GLU A 1 156 ? -1.607 -4.817 -10.036 1.00 93.94 156 GLU A CA 1
ATOM 1263 C C . GLU A 1 156 ? -0.971 -5.582 -8.878 1.00 93.94 156 GLU A C 1
ATOM 1265 O O . GLU A 1 156 ? -0.860 -6.816 -8.908 1.00 93.94 156 GLU A O 1
ATOM 1270 N N . ALA A 1 157 ? -0.541 -4.858 -7.850 1.00 94.56 157 ALA A N 1
ATOM 1271 C CA . ALA A 1 157 ? -0.082 -5.440 -6.599 1.00 94.56 157 ALA A CA 1
ATOM 1272 C C . ALA A 1 157 ? -0.839 -4.832 -5.422 1.00 94.56 157 ALA A C 1
ATOM 1274 O O . ALA A 1 157 ? -0.999 -3.614 -5.313 1.00 94.56 157 ALA A O 1
ATOM 1275 N N . TYR A 1 158 ? -1.262 -5.718 -4.531 1.00 93.88 158 TYR A N 1
ATOM 1276 C CA . TYR A 1 158 ? -2.087 -5.406 -3.383 1.00 93.88 158 TYR A CA 1
ATOM 1277 C C . TYR A 1 158 ? -1.400 -5.838 -2.093 1.00 93.88 158 TYR A C 1
ATOM 1279 O O . TYR A 1 158 ? -0.579 -6.770 -2.067 1.00 93.88 158 TYR A O 1
ATOM 1287 N N . VAL A 1 159 ? -1.783 -5.168 -1.014 1.00 94.19 159 VAL A N 1
ATOM 1288 C CA . VAL A 1 159 ? -1.426 -5.525 0.357 1.00 94.19 159 VAL A CA 1
ATOM 1289 C C . VAL A 1 159 ? -2.677 -5.537 1.224 1.00 94.19 159 VAL A C 1
ATOM 1291 O O . VAL A 1 159 ? -3.633 -4.831 0.922 1.00 94.19 159 VAL A O 1
ATOM 1294 N N . GLY A 1 160 ? -2.678 -6.304 2.308 1.00 92.06 160 GLY A N 1
ATOM 1295 C CA . GLY A 1 160 ? -3.793 -6.299 3.246 1.00 92.06 160 GLY A CA 1
ATOM 1296 C C . GLY A 1 160 ? -3.482 -6.949 4.585 1.00 92.06 160 GLY A C 1
ATOM 1297 O O . GLY A 1 160 ? -2.478 -7.641 4.750 1.00 92.06 160 GLY A O 1
ATOM 1298 N N . PHE A 1 161 ? -4.365 -6.727 5.553 1.00 88.38 161 PHE A N 1
ATOM 1299 C CA . PHE A 1 161 ? -4.285 -7.319 6.894 1.00 88.38 161 PHE A CA 1
ATOM 1300 C C . PHE A 1 161 ? -4.868 -8.729 6.964 1.00 88.38 161 PHE A C 1
ATOM 1302 O O . PHE A 1 161 ? -4.631 -9.454 7.927 1.00 88.38 161 PHE A O 1
ATOM 1309 N N . ARG A 1 162 ? -5.611 -9.133 5.931 1.00 86.94 162 ARG A N 1
ATOM 1310 C CA . ARG A 1 162 ? -6.183 -10.470 5.776 1.00 86.94 162 ARG A CA 1
ATOM 1311 C C . ARG A 1 162 ? -5.720 -11.075 4.454 1.00 86.94 162 ARG A C 1
ATOM 1313 O O . ARG A 1 162 ? -5.440 -10.328 3.512 1.00 86.94 162 ARG A O 1
ATOM 1320 N N . PRO A 1 163 ? -5.613 -12.409 4.363 1.00 84.50 163 PRO A N 1
ATOM 1321 C CA . PRO A 1 163 ? -5.358 -13.046 3.085 1.00 84.50 163 PRO A CA 1
ATOM 1322 C C . PRO A 1 163 ? -6.537 -12.779 2.136 1.00 84.50 163 PRO A C 1
ATOM 1324 O O . PRO A 1 163 ? -7.685 -12.748 2.588 1.00 84.50 163 PRO A O 1
ATOM 1327 N N . PRO A 1 164 ? -6.278 -12.625 0.828 1.00 82.81 164 PRO A N 1
ATOM 1328 C CA . PRO A 1 164 ? -7.344 -12.460 -0.146 1.00 82.81 164 PRO A CA 1
ATOM 1329 C C . PRO A 1 164 ? -8.198 -13.728 -0.180 1.00 82.81 164 PRO A C 1
ATOM 1331 O O . PRO A 1 164 ? -7.674 -14.842 -0.077 1.00 82.81 164 PRO A O 1
ATOM 1334 N N . VAL A 1 165 ? -9.510 -13.570 -0.355 1.00 80.19 165 VAL A N 1
ATOM 1335 C CA . VAL A 1 165 ? -10.425 -14.712 -0.462 1.00 80.19 165 VAL A CA 1
ATOM 1336 C C . VAL A 1 165 ? -10.020 -15.560 -1.678 1.00 80.19 165 VAL A C 1
ATOM 1338 O O . VAL A 1 165 ? -9.980 -15.034 -2.799 1.00 80.19 165 VAL A O 1
ATOM 1341 N N . PRO A 1 166 ? -9.703 -16.859 -1.507 1.00 75.44 166 PRO A N 1
ATOM 1342 C CA . PRO A 1 166 ? -9.342 -17.721 -2.626 1.00 75.44 166 PRO A CA 1
ATOM 1343 C C . PRO A 1 166 ? -10.449 -17.745 -3.684 1.00 75.44 166 PRO A C 1
ATOM 1345 O O . PRO A 1 166 ? -11.620 -17.910 -3.360 1.00 75.44 166 PRO A O 1
ATOM 1348 N N . GLY A 1 167 ? -10.083 -17.568 -4.955 1.00 70.25 167 GLY A N 1
ATOM 1349 C CA . GLY A 1 167 ? -11.041 -17.569 -6.067 1.00 70.25 167 GLY A CA 1
ATOM 1350 C C . GLY A 1 167 ? -11.810 -16.260 -6.281 1.00 70.25 167 GLY A C 1
ATOM 1351 O O . GLY A 1 167 ? -12.546 -16.167 -7.255 1.00 70.25 167 GLY A O 1
ATOM 1352 N N . SER A 1 168 ? -11.603 -15.232 -5.448 1.00 74.75 168 SER A N 1
ATOM 1353 C CA . SER A 1 168 ? -12.223 -13.908 -5.645 1.00 74.75 168 SER A CA 1
ATOM 1354 C C . SER A 1 168 ? -11.716 -13.170 -6.890 1.00 74.75 168 SER A C 1
ATOM 1356 O O . SER A 1 168 ? -12.419 -12.325 -7.437 1.00 74.75 168 SER A O 1
ATOM 1358 N N . ARG A 1 169 ? -10.493 -13.477 -7.352 1.00 74.75 169 ARG A N 1
ATOM 1359 C CA . ARG A 1 169 ? -9.854 -12.830 -8.508 1.00 74.75 169 ARG A CA 1
ATOM 1360 C C . ARG A 1 169 ? -9.190 -13.862 -9.415 1.00 74.75 169 ARG A C 1
ATOM 1362 O O . ARG A 1 169 ? -8.372 -14.667 -8.962 1.00 74.75 169 ARG A O 1
ATOM 1369 N N . ALA A 1 170 ? -9.515 -13.825 -10.706 1.00 69.12 170 ALA A N 1
ATOM 1370 C CA . ALA A 1 170 ? -8.844 -14.645 -11.710 1.00 69.12 170 ALA A CA 1
ATOM 1371 C C . ALA A 1 170 ? -7.361 -14.247 -11.816 1.00 69.12 170 ALA A C 1
ATOM 1373 O O . ALA A 1 170 ? -7.037 -13.066 -11.875 1.00 69.12 170 ALA A O 1
ATOM 1374 N N . GLY A 1 171 ? -6.448 -15.224 -11.826 1.00 69.75 171 GLY A N 1
ATOM 1375 C CA . GLY A 1 171 ? -5.007 -14.956 -11.940 1.00 69.75 171 GLY A CA 1
ATOM 1376 C C . GLY A 1 171 ? -4.338 -14.432 -10.663 1.00 69.75 171 GLY A C 1
ATOM 1377 O O . GLY A 1 171 ? -3.233 -13.896 -10.732 1.00 69.75 171 GLY A O 1
ATOM 1378 N N . LEU A 1 172 ? -4.985 -14.588 -9.504 1.00 78.25 172 LEU A N 1
ATOM 1379 C CA . LEU A 1 172 ? -4.429 -14.230 -8.203 1.00 78.25 172 LEU A CA 1
ATOM 1380 C C . LEU A 1 172 ? -3.152 -15.026 -7.900 1.00 78.25 172 LEU A C 1
ATOM 1382 O O . LEU A 1 172 ? -3.184 -16.244 -7.734 1.00 78.25 172 LEU A O 1
ATOM 1386 N N . VAL A 1 173 ? -2.031 -14.321 -7.765 1.00 77.50 173 VAL A N 1
ATOM 1387 C CA . VAL A 1 173 ? -0.767 -14.894 -7.293 1.00 77.50 173 VAL A CA 1
ATOM 1388 C C . VAL A 1 173 ? -0.506 -14.387 -5.882 1.00 77.50 173 VAL A C 1
ATOM 1390 O O . VAL A 1 173 ? -0.147 -13.223 -5.693 1.00 77.50 173 VAL A O 1
ATOM 1393 N N . THR A 1 174 ? -0.684 -15.261 -4.892 1.00 73.44 174 THR A N 1
ATOM 1394 C CA . THR A 1 174 ? -0.365 -14.990 -3.483 1.00 73.44 174 THR A CA 1
ATOM 1395 C C . THR A 1 174 ? 1.112 -15.235 -3.208 1.00 73.44 174 THR A C 1
ATOM 1397 O O . THR A 1 174 ? 1.661 -16.254 -3.634 1.00 73.44 174 THR A O 1
ATOM 1400 N N . HIS A 1 175 ? 1.758 -14.343 -2.459 1.00 67.44 175 HIS A N 1
ATOM 1401 C CA . HIS A 1 175 ? 3.142 -14.554 -2.043 1.00 67.44 175 HIS A CA 1
ATOM 1402 C C . HIS A 1 175 ? 3.178 -15.319 -0.701 1.00 67.44 175 HIS A C 1
ATOM 1404 O O . HIS A 1 175 ? 2.558 -14.870 0.262 1.00 67.44 175 HIS A O 1
ATOM 1410 N N . PRO A 1 176 ? 3.886 -16.461 -0.590 1.00 57.94 176 PRO A N 1
ATOM 1411 C CA . PRO A 1 176 ? 3.809 -17.358 0.574 1.00 57.94 176 PRO A CA 1
ATOM 1412 C C . PRO A 1 176 ? 4.563 -16.860 1.822 1.00 57.94 176 PRO A C 1
ATOM 1414 O O . PRO A 1 176 ? 4.735 -17.606 2.781 1.00 57.94 176 PRO A O 1
ATOM 1417 N N . THR A 1 177 ? 5.075 -15.629 1.820 1.00 54.94 177 THR A N 1
ATOM 1418 C CA . THR A 1 177 ? 5.994 -15.130 2.858 1.00 54.94 177 THR A CA 1
ATOM 1419 C C . THR A 1 177 ? 5.311 -14.525 4.078 1.00 54.94 177 THR A C 1
ATOM 1421 O O . THR A 1 177 ? 6.004 -14.192 5.033 1.00 54.94 177 THR A O 1
ATOM 1424 N N . CYS A 1 178 ? 3.986 -14.401 4.090 1.00 53.59 178 CYS A N 1
ATOM 1425 C CA . CYS A 1 178 ? 3.254 -13.816 5.211 1.00 53.59 178 CYS A CA 1
ATOM 1426 C C . CYS A 1 178 ? 3.165 -14.837 6.353 1.00 53.59 178 CYS A C 1
ATOM 1428 O O . CYS A 1 178 ? 2.238 -15.645 6.414 1.00 53.59 178 CYS A O 1
ATOM 1430 N N . ARG A 1 179 ? 4.169 -14.843 7.233 1.00 55.25 179 ARG A N 1
ATOM 1431 C CA . ARG A 1 179 ? 4.139 -15.621 8.474 1.00 55.25 179 ARG A CA 1
ATOM 1432 C C . ARG A 1 179 ? 3.185 -14.945 9.452 1.00 55.25 179 ARG A C 1
ATOM 1434 O O . ARG A 1 179 ? 3.353 -13.767 9.759 1.00 55.25 179 ARG A O 1
ATOM 1441 N N . ALA A 1 180 ? 2.187 -15.684 9.933 1.00 50.78 180 ALA A N 1
ATOM 1442 C CA . ALA A 1 180 ? 1.147 -15.167 10.823 1.00 50.78 180 ALA A CA 1
ATOM 1443 C C . ALA A 1 180 ? 1.717 -14.571 12.130 1.00 50.78 180 ALA A C 1
ATOM 1445 O O . ALA A 1 180 ? 1.097 -13.730 12.774 1.00 50.78 180 ALA A O 1
ATOM 1446 N N . GLU A 1 181 ? 2.930 -14.969 12.514 1.00 51.84 181 GLU A N 1
ATOM 1447 C CA . GLU A 1 181 ? 3.634 -14.486 13.703 1.00 51.84 181 GLU A CA 1
ATOM 1448 C C . GLU A 1 181 ? 4.230 -13.066 13.536 1.00 51.84 181 GLU A C 1
ATOM 1450 O O . GLU A 1 181 ? 4.744 -12.470 14.496 1.00 51.84 181 GLU A O 1
ATOM 1455 N N . GLU A 1 182 ? 4.184 -12.501 12.324 1.00 62.62 182 GLU A N 1
ATOM 1456 C CA . GLU A 1 182 ? 4.806 -11.219 11.978 1.00 62.62 182 GLU A CA 1
ATOM 1457 C C . GLU A 1 182 ? 3.832 -10.046 11.807 1.00 62.62 182 GLU A C 1
ATOM 1459 O O . GLU A 1 182 ? 4.302 -8.920 11.656 1.00 62.62 182 GLU A O 1
ATOM 1464 N N . LEU A 1 183 ? 2.517 -10.272 11.928 1.00 68.50 183 LEU A N 1
ATOM 1465 C CA . LEU A 1 183 ? 1.500 -9.227 11.767 1.00 68.50 183 LEU A CA 1
ATOM 1466 C C . LEU A 1 183 ? 1.655 -8.105 12.808 1.00 68.50 183 LEU A C 1
ATOM 1468 O O . LEU A 1 183 ? 1.793 -8.358 14.009 1.00 68.50 183 LEU A O 1
ATOM 1472 N N . ILE A 1 184 ? 1.597 -6.861 12.329 1.00 73.94 184 ILE A N 1
ATOM 1473 C CA . ILE A 1 184 ? 1.567 -5.649 13.157 1.00 73.94 184 ILE A CA 1
ATOM 1474 C C . ILE A 1 184 ? 0.233 -5.587 13.895 1.00 73.94 184 ILE A C 1
ATOM 1476 O O . ILE A 1 184 ? -0.825 -5.773 13.291 1.00 73.94 184 ILE A O 1
ATOM 1480 N N . LYS A 1 185 ? 0.274 -5.313 15.201 1.00 77.69 185 LYS A N 1
ATOM 1481 C CA . LYS A 1 185 ? -0.944 -5.128 15.994 1.00 77.69 185 LYS A CA 1
ATOM 1482 C C . LYS A 1 185 ? -1.399 -3.665 15.965 1.00 77.69 185 LYS A C 1
ATOM 1484 O O . LYS A 1 185 ? -0.546 -2.773 15.973 1.00 77.69 185 LYS A O 1
ATOM 1489 N N . PRO A 1 186 ? -2.719 -3.401 16.010 1.00 78.06 186 PRO A N 1
ATOM 1490 C CA . PRO A 1 186 ? -3.236 -2.053 16.212 1.00 78.06 186 PRO A CA 1
ATOM 1491 C C . PRO A 1 186 ? -2.580 -1.365 17.412 1.00 78.06 186 PRO A C 1
ATOM 1493 O O . PRO A 1 186 ? -2.537 -1.926 18.508 1.00 78.06 186 PRO A O 1
ATOM 1496 N N . GLY A 1 187 ? -2.060 -0.156 17.198 1.00 73.31 187 GLY A N 1
ATOM 1497 C CA . GLY A 1 187 ? -1.413 0.653 18.235 1.00 73.31 187 GLY A CA 1
ATOM 1498 C C . GLY A 1 187 ? 0.074 0.362 18.487 1.00 73.31 187 GLY A C 1
ATOM 1499 O O . GLY A 1 187 ? 0.677 1.050 19.307 1.00 73.31 187 GLY A O 1
ATOM 1500 N N . GLU A 1 188 ? 0.692 -0.606 17.801 1.00 81.69 188 GLU A N 1
ATOM 1501 C CA . GLU A 1 188 ? 2.152 -0.778 17.835 1.00 81.69 188 GLU A CA 1
ATOM 1502 C C . GLU A 1 188 ? 2.860 0.228 16.909 1.00 81.69 188 GLU A C 1
ATOM 1504 O O . GLU A 1 188 ? 2.373 0.565 15.826 1.00 81.69 188 GLU A O 1
ATOM 1509 N N . GLU A 1 189 ? 4.037 0.705 17.325 1.00 83.69 189 GLU A N 1
ATOM 1510 C CA . GLU A 1 189 ? 4.872 1.557 16.477 1.00 83.69 189 GLU A CA 1
ATOM 1511 C C . GLU A 1 189 ? 5.417 0.776 15.278 1.00 83.69 189 GLU A C 1
ATOM 1513 O O . GLU A 1 189 ? 5.876 -0.363 15.396 1.00 83.69 189 GLU A O 1
ATOM 1518 N N . LEU A 1 190 ? 5.403 1.417 14.107 1.00 86.44 190 LEU A N 1
ATOM 1519 C CA . LEU A 1 190 ? 5.936 0.809 12.896 1.00 86.44 190 LEU A CA 1
ATOM 1520 C C . LEU A 1 190 ? 7.460 0.647 12.988 1.00 86.44 190 LEU A C 1
ATOM 1522 O O . LEU A 1 190 ? 8.143 1.589 13.402 1.00 86.44 190 LEU A O 1
ATOM 1526 N N . PRO A 1 191 ? 8.011 -0.472 12.484 1.00 86.88 191 PRO A N 1
ATOM 1527 C CA . PRO A 1 191 ? 9.450 -0.642 12.313 1.00 86.88 191 PRO A CA 1
ATOM 1528 C C . PRO A 1 191 ? 10.090 0.506 11.525 1.00 86.88 191 PRO A C 1
ATOM 1530 O O . PRO A 1 191 ? 9.411 1.253 10.809 1.00 86.88 191 PRO A O 1
ATOM 1533 N N . GLN A 1 192 ? 11.415 0.637 11.618 1.00 89.19 192 GLN A N 1
ATOM 1534 C CA . GLN A 1 192 ? 12.154 1.612 10.816 1.00 89.19 192 GLN A CA 1
ATOM 1535 C C . GLN A 1 192 ? 11.902 1.360 9.316 1.00 89.19 192 GLN A C 1
ATOM 1537 O O . GLN A 1 192 ? 11.902 0.205 8.898 1.00 89.19 192 GLN A O 1
ATOM 1542 N N . PRO A 1 193 ? 11.715 2.400 8.487 1.00 91.94 193 PRO A N 1
ATOM 1543 C CA . PRO A 1 193 ? 11.543 2.202 7.052 1.00 91.94 193 PRO A CA 1
ATOM 1544 C C . PRO A 1 193 ? 12.756 1.511 6.410 1.00 91.94 193 PRO A C 1
ATOM 1546 O O . PRO A 1 193 ? 13.905 1.757 6.797 1.00 91.94 193 PRO A O 1
ATOM 1549 N N . LEU A 1 194 ? 12.507 0.653 5.423 1.00 90.12 194 LEU A N 1
ATOM 1550 C CA . LEU A 1 194 ? 13.505 -0.041 4.616 1.00 90.12 194 LEU A CA 1
ATOM 1551 C C . LEU A 1 194 ? 14.377 0.960 3.862 1.00 90.12 194 LEU A C 1
ATOM 1553 O O . LEU A 1 194 ? 15.596 0.792 3.869 1.00 90.12 194 LEU A O 1
ATOM 1557 N N . TYR A 1 195 ? 13.798 2.013 3.268 1.00 88.94 195 TYR A N 1
ATOM 1558 C CA . TYR A 1 195 ? 14.560 3.033 2.531 1.00 88.94 195 TYR A CA 1
ATOM 1559 C C . TYR A 1 195 ? 15.620 3.738 3.395 1.00 88.94 195 TYR A C 1
ATOM 1561 O O . TYR A 1 195 ? 16.667 4.123 2.882 1.00 88.94 195 TYR A O 1
ATOM 1569 N N . ALA A 1 196 ? 15.400 3.861 4.710 1.00 88.38 196 ALA A N 1
ATOM 1570 C CA . ALA A 1 196 ? 16.367 4.456 5.637 1.00 88.38 196 ALA A CA 1
ATOM 1571 C C . ALA A 1 196 ? 17.506 3.497 6.035 1.00 88.38 196 ALA A C 1
ATOM 1573 O O . ALA A 1 196 ? 18.463 3.910 6.688 1.00 88.38 196 ALA A O 1
ATOM 1574 N N . GLN A 1 197 ? 17.397 2.216 5.673 1.00 84.56 197 GLN A N 1
ATOM 1575 C CA . GLN A 1 197 ? 18.337 1.153 6.035 1.00 84.56 197 GLN A CA 1
ATOM 1576 C C . GLN A 1 197 ? 19.174 0.643 4.842 1.00 84.56 197 GLN A C 1
ATOM 1578 O O . GLN A 1 197 ? 20.063 -0.195 5.045 1.00 84.56 197 GLN A O 1
ATOM 158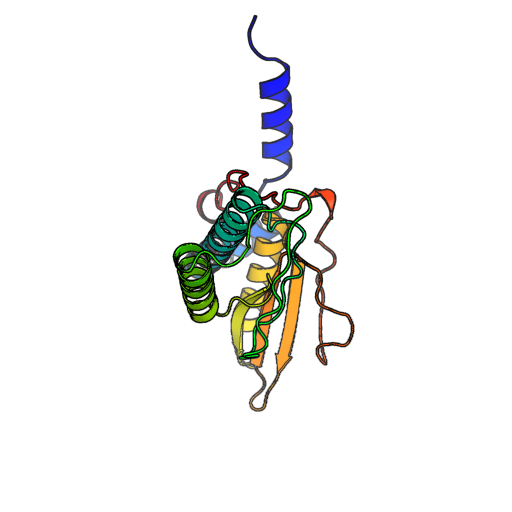3 N N . VAL A 1 198 ? 18.892 1.090 3.607 1.00 78.00 198 VAL A N 1
ATOM 1584 C CA . VAL A 1 198 ? 19.492 0.571 2.353 1.00 78.00 198 VAL A CA 1
ATOM 1585 C C . VAL A 1 198 ? 20.436 1.511 1.623 1.00 78.00 198 VAL A C 1
ATOM 1587 O O . VAL A 1 198 ? 20.285 2.744 1.646 1.00 78.00 198 VAL A O 1
#

InterPro domains:
  IPR036867 R3H domain superfamily [SSF82708] (17-158)

Secondary structure (DSSP, 8-state):
---HHHHHHHHHHHHHTPPPHHHHHHHHH-GGGHHHHHHHHHHHHHHHHHHHHHHHHHHHTT-TTS-----SS---------TT---S--HHHHHHHHHHHHHHHHTTEETTEEEEEEEETT-TTHHHHHHHHHHHHHHTT-EEEEEEETTTTEEEEEEESSPPPTTSSTT-EE-TT--GGGPPPTTPPPPPPSTTT-

Radius of gyration: 19.58 Å; chains: 1; bounding box: 54×30×61 Å

pLDDT: mean 78.33, std 15.44, range [41.97, 96.12]

Foldseek 3Di:
DDDPPPVVVVVVVCVLQDQDPVNVVVCVVVVVCLVVLVLLLVLVVVLVQLVLVVCVLCVVLVNNVPPPDPPPPDPPPPFDQPPVRDTSDDVVSVVVNVVSVVVCVVQQHDPFKHWRDKDQPPDPCLVVSQVSNVSSLLSQLWWKKWAWDDVSIMIIIMTGNDHPDPPPGPRIDTDPSNDVVRHDDRPDDGDDRPSVVD